Protein AF-0000000066663706 (afdb_homodimer)

Foldseek 3Di:
DPLPPPDPVNVLVQVQVLVVVLQVCLLVLVLVVNCVLADQQAWEPLDVPDIDHDPRRSVSSSVLSVFFNGKDKGFPDWDDDVFKIWTWMWMKTWGDDDVHDIDIDIAIWIWMWGQDPVRHIGTRYTGRHHPDDD/DPPPPPDLVNVLVQVQVLVVVLQVCLLVLVLVVNCVLADQQAWEPLDVPDIDHDPRRSVSSSVLSVFFNGKDKGFPDWDDDVFKIWTWMWMKTWGDDDVHDTDIDIAIWIWMWGQDPVRHIGTRYTGRHHPDDD

Structure (mmCIF, N/CA/C/O backbone):
data_AF-0000000066663706-model_v1
#
loop_
_entity.id
_entity.type
_entity.pdbx_description
1 polymer Hydrolase
#
loop_
_atom_site.group_PDB
_atom_site.id
_atom_site.type_symbol
_atom_site.label_atom_id
_atom_site.label_alt_id
_atom_site.label_comp_id
_atom_site.label_asym_id
_atom_site.label_entity_id
_atom_site.label_seq_id
_atom_site.pdbx_PDB_ins_code
_atom_site.Cartn_x
_atom_site.Cartn_y
_atom_site.Cartn_z
_atom_site.occupancy
_atom_site.B_iso_or_equiv
_atom_site.auth_seq_id
_atom_site.auth_comp_id
_atom_site.auth_asym_id
_atom_site.auth_atom_id
_atom_site.pdbx_PDB_model_num
ATOM 1 N N . MET A 1 1 ? 26.453 -0.652 14.055 1 24.84 1 MET A N 1
ATOM 2 C CA . MET A 1 1 ? 25.5 -1.363 13.203 1 24.84 1 MET A CA 1
ATOM 3 C C . MET A 1 1 ? 25.375 -0.697 11.836 1 24.84 1 MET A C 1
ATOM 5 O O . MET A 1 1 ? 24.906 0.433 11.734 1 24.84 1 MET A O 1
ATOM 9 N N . THR A 1 2 ? 26.172 -0.833 10.977 1 32.31 2 THR A N 1
ATOM 10 C CA . THR A 1 2 ? 26.203 -0.225 9.648 1 32.31 2 THR A CA 1
ATOM 11 C C . THR A 1 2 ? 24.859 -0.388 8.953 1 32.31 2 THR A C 1
ATOM 13 O O . THR A 1 2 ? 24.344 -1.502 8.836 1 32.31 2 THR A O 1
ATOM 16 N N . THR A 1 3 ? 23.812 0.302 9.359 1 38.47 3 THR A N 1
ATOM 17 C CA . THR A 1 3 ? 22.547 0.299 8.656 1 38.47 3 THR A CA 1
ATOM 18 C C . THR A 1 3 ? 22.766 0.053 7.16 1 38.47 3 THR A C 1
ATOM 20 O O . THR A 1 3 ? 23.391 0.861 6.477 1 38.47 3 THR A O 1
ATOM 23 N N . ASN A 1 4 ? 23.219 -1.042 6.852 1 40.47 4 ASN A N 1
ATOM 24 C CA . ASN A 1 4 ? 23.391 -1.422 5.453 1 40.47 4 ASN A CA 1
ATOM 25 C C . ASN A 1 4 ? 22.281 -0.874 4.574 1 40.47 4 ASN A C 1
ATOM 27 O O . ASN A 1 4 ? 21.125 -1.29 4.703 1 40.47 4 ASN A O 1
ATOM 31 N N . HIS A 1 5 ? 22.203 0.397 4.477 1 49.88 5 HIS A N 1
ATOM 32 C CA . HIS A 1 5 ? 21.344 1.052 3.496 1 49.88 5 HIS A CA 1
ATOM 33 C C . HIS A 1 5 ? 21.297 0.272 2.186 1 49.88 5 HIS A C 1
ATOM 35 O O . HIS A 1 5 ? 22.25 0.317 1.405 1 49.88 5 HIS A O 1
ATOM 41 N N . ASP A 1 6 ? 20.844 -0.865 2.24 1 59.22 6 ASP A N 1
ATOM 42 C CA . ASP A 1 6 ? 20.766 -1.486 0.922 1 59.22 6 ASP A CA 1
ATOM 43 C C . ASP A 1 6 ? 20.406 -0.456 -0.149 1 59.22 6 ASP A C 1
ATOM 45 O O . ASP A 1 6 ? 19.562 0.41 0.07 1 59.22 6 ASP A O 1
ATOM 49 N N . ASP A 1 7 ? 21.172 -0.338 -1.129 1 81.69 7 ASP A N 1
ATOM 50 C CA . ASP A 1 7 ? 20.984 0.459 -2.338 1 81.69 7 ASP A CA 1
ATOM 51 C C . ASP A 1 7 ? 19.578 0.273 -2.904 1 81.69 7 ASP A C 1
ATOM 53 O O . ASP A 1 7 ? 19.141 -0.857 -3.111 1 81.69 7 ASP A O 1
ATOM 57 N N . ALA A 1 8 ? 18.859 1.385 -2.793 1 85.62 8 ALA A N 1
ATOM 58 C CA . ALA A 1 8 ? 17.5 1.389 -3.344 1 85.62 8 ALA A CA 1
ATOM 59 C C . ALA A 1 8 ? 17.438 0.558 -4.621 1 85.62 8 ALA A C 1
ATOM 61 O O . ALA A 1 8 ? 16.453 -0.17 -4.84 1 85.62 8 ALA A O 1
ATOM 62 N N . ALA A 1 9 ? 18.531 0.616 -5.344 1 90 9 ALA A N 1
ATOM 63 C CA . ALA A 1 9 ? 18.547 -0.142 -6.59 1 90 9 ALA A CA 1
ATOM 64 C C . ALA A 1 9 ? 18.641 -1.642 -6.32 1 90 9 ALA A C 1
ATOM 66 O O . ALA A 1 9 ? 18 -2.441 -7.016 1 90 9 ALA A O 1
ATOM 67 N N . ALA A 1 10 ? 19.359 -2.012 -5.438 1 93.19 10 ALA A N 1
ATOM 68 C CA . ALA A 1 10 ? 19.516 -3.424 -5.098 1 93.19 10 ALA A CA 1
ATOM 69 C C . ALA A 1 10 ? 18.219 -3.994 -4.527 1 93.19 10 ALA A C 1
ATOM 71 O O . ALA A 1 10 ? 17.828 -5.109 -4.867 1 93.19 10 ALA A O 1
ATOM 72 N N . VAL A 1 11 ? 17.562 -3.227 -3.691 1 94.62 11 VAL A N 1
ATOM 73 C CA . VAL A 1 11 ? 16.297 -3.662 -3.111 1 94.62 11 VAL A CA 1
ATOM 74 C C . VAL A 1 11 ? 15.242 -3.791 -4.207 1 94.62 11 VAL A C 1
ATOM 76 O O . VAL A 1 11 ? 14.492 -4.766 -4.246 1 94.62 11 VAL A O 1
ATOM 79 N N . HIS A 1 12 ? 15.227 -2.832 -5.117 1 95.25 12 HIS A N 1
ATOM 80 C CA . HIS A 1 12 ? 14.281 -2.891 -6.223 1 95.25 12 HIS A CA 1
ATOM 81 C C . HIS A 1 12 ? 14.5 -4.141 -7.066 1 95.25 12 HIS A C 1
ATOM 83 O O . HIS A 1 12 ? 13.531 -4.801 -7.465 1 95.25 12 HIS A O 1
ATOM 89 N N . ALA A 1 13 ? 15.727 -4.48 -7.391 1 96.25 13 ALA A N 1
ATOM 90 C CA . ALA A 1 13 ? 16.031 -5.68 -8.172 1 96.25 13 ALA A CA 1
ATOM 91 C C . ALA A 1 13 ? 15.586 -6.941 -7.441 1 96.25 13 ALA A C 1
ATOM 93 O O . ALA A 1 13 ? 15.062 -7.871 -8.055 1 96.25 13 ALA A O 1
ATOM 94 N N . GLU A 1 14 ? 15.836 -6.926 -6.188 1 96.94 14 GLU A N 1
ATOM 95 C CA . GLU A 1 14 ? 15.414 -8.062 -5.379 1 96.94 14 GLU A CA 1
ATOM 96 C C . GLU A 1 14 ? 13.898 -8.219 -5.402 1 96.94 14 GLU A C 1
ATOM 98 O O . GLU A 1 14 ? 13.383 -9.32 -5.602 1 96.94 14 GLU A O 1
ATOM 103 N N . LEU A 1 15 ? 13.18 -7.148 -5.203 1 98.25 15 LEU A N 1
ATOM 104 C CA . LEU A 1 15 ? 11.719 -7.176 -5.18 1 98.25 15 LEU A CA 1
ATOM 105 C C . LEU A 1 15 ? 11.164 -7.508 -6.559 1 98.25 15 LEU A C 1
ATOM 107 O O . LEU A 1 15 ? 10.125 -8.164 -6.672 1 98.25 15 LEU A O 1
ATOM 111 N N . THR A 1 16 ? 11.883 -7.082 -7.637 1 98 16 THR A N 1
ATOM 112 C CA . THR A 1 16 ? 11.508 -7.469 -8.992 1 98 16 THR A CA 1
ATOM 113 C C . THR A 1 16 ? 11.547 -8.984 -9.148 1 98 16 THR A C 1
ATOM 115 O O . THR A 1 16 ? 10.633 -9.578 -9.734 1 98 16 THR A O 1
ATOM 118 N N . ARG A 1 17 ? 12.523 -9.57 -8.602 1 97.38 17 ARG A N 1
ATOM 119 C CA . ARG A 1 17 ? 12.641 -11.023 -8.695 1 97.38 17 ARG A CA 1
ATOM 120 C C . ARG A 1 17 ? 11.5 -11.711 -7.945 1 97.38 17 ARG A C 1
ATOM 122 O O . ARG A 1 17 ? 11.031 -12.773 -8.359 1 97.38 17 ARG A O 1
ATOM 129 N N . HIS A 1 18 ? 11.07 -11.148 -6.836 1 97.75 18 HIS A N 1
ATOM 130 C CA . HIS A 1 18 ? 9.945 -11.695 -6.09 1 97.75 18 HIS A CA 1
ATOM 131 C C . HIS A 1 18 ? 8.664 -11.633 -6.906 1 97.75 18 HIS A C 1
ATOM 133 O O . HIS A 1 18 ? 7.887 -12.594 -6.934 1 97.75 18 HIS A O 1
ATOM 139 N N . VAL A 1 19 ? 8.453 -10.539 -7.562 1 98.44 19 VAL A N 1
ATOM 140 C CA . VAL A 1 19 ? 7.277 -10.391 -8.414 1 98.44 19 VAL A CA 1
ATOM 141 C C . VAL A 1 19 ? 7.332 -11.398 -9.555 1 98.44 19 VAL A C 1
ATOM 143 O O . VAL A 1 19 ? 6.336 -12.055 -9.859 1 98.44 19 VAL A O 1
ATOM 146 N N . ASP A 1 20 ? 8.531 -11.562 -10.172 1 98.38 20 ASP A N 1
ATOM 147 C CA . ASP A 1 20 ? 8.703 -12.531 -11.258 1 98.38 20 ASP A CA 1
ATOM 148 C C . ASP A 1 20 ? 8.398 -13.945 -10.789 1 98.38 20 ASP A C 1
ATOM 150 O O . ASP A 1 20 ? 7.75 -14.719 -11.5 1 98.38 20 ASP A O 1
ATOM 154 N N . ARG A 1 21 ? 8.898 -14.258 -9.617 1 98.44 21 ARG A N 1
ATOM 155 C CA . ARG A 1 21 ? 8.672 -15.594 -9.062 1 98.44 21 ARG A CA 1
ATOM 156 C C . ARG A 1 21 ? 7.188 -15.836 -8.797 1 98.44 21 ARG A C 1
ATOM 158 O O . ARG A 1 21 ? 6.68 -16.922 -9.047 1 98.44 21 ARG A O 1
ATOM 165 N N . TRP A 1 22 ? 6.539 -14.859 -8.258 1 98.44 22 TRP A N 1
ATOM 166 C CA . TRP A 1 22 ? 5.098 -14.945 -8.047 1 98.44 22 TRP A CA 1
ATOM 167 C C . TRP A 1 22 ? 4.371 -15.273 -9.344 1 98.44 22 TRP A C 1
ATOM 169 O O . TRP A 1 22 ? 3.557 -16.188 -9.398 1 98.44 22 TRP A O 1
ATOM 179 N N . VAL A 1 23 ? 4.668 -14.562 -10.398 1 98.19 23 VAL A N 1
ATOM 180 C CA . VAL A 1 23 ? 4.031 -14.734 -11.703 1 98.19 23 VAL A CA 1
ATOM 181 C C . VAL A 1 23 ? 4.301 -16.141 -12.227 1 98.19 23 VAL A C 1
ATOM 183 O O . VAL A 1 23 ? 3.391 -16.812 -12.727 1 98.19 23 VAL A O 1
ATOM 186 N N . GLU A 1 24 ? 5.52 -16.562 -12.109 1 98.12 24 GLU A N 1
ATOM 187 C CA . GLU A 1 24 ? 5.91 -17.891 -12.555 1 98.12 24 GLU A CA 1
ATOM 188 C C . GLU A 1 24 ? 5.074 -18.969 -11.875 1 98.12 24 GLU A C 1
ATOM 190 O O . GLU A 1 24 ? 4.539 -19.859 -12.539 1 98.12 24 GLU A O 1
ATOM 195 N N . LEU A 1 25 ? 4.992 -18.891 -10.578 1 98.25 25 LEU A N 1
ATOM 196 C CA . LEU A 1 25 ? 4.273 -19.906 -9.805 1 98.25 25 LEU A CA 1
ATOM 197 C C . LEU A 1 25 ? 2.777 -19.844 -10.086 1 98.25 25 LEU A C 1
ATOM 199 O O . LEU A 1 25 ? 2.109 -20.875 -10.156 1 98.25 25 LEU A O 1
ATOM 203 N N . PHE A 1 26 ? 2.25 -18.656 -10.172 1 97.5 26 PHE A N 1
ATOM 204 C CA . PHE A 1 26 ? 0.847 -18.453 -10.516 1 97.5 26 PHE A CA 1
ATOM 205 C C . PHE A 1 26 ? 0.524 -19.078 -11.867 1 97.5 26 PHE A C 1
ATOM 207 O O . PHE A 1 26 ? -0.449 -19.828 -11.992 1 97.5 26 PHE A O 1
ATOM 214 N N . ASN A 1 27 ? 1.345 -18.859 -12.898 1 97.12 27 ASN A N 1
ATOM 215 C CA . ASN A 1 27 ? 1.138 -19.391 -14.234 1 97.12 27 ASN A CA 1
ATOM 216 C C . ASN A 1 27 ? 1.312 -20.906 -14.266 1 97.12 27 ASN A C 1
ATOM 218 O O . ASN A 1 27 ? 0.652 -21.594 -15.047 1 97.12 27 ASN A O 1
ATOM 222 N N . ALA A 1 28 ? 2.148 -21.438 -13.43 1 97.12 28 ALA A N 1
ATOM 223 C CA . ALA A 1 28 ? 2.369 -22.875 -13.328 1 97.12 28 ALA A CA 1
ATOM 224 C C . ALA A 1 28 ? 1.278 -23.547 -12.492 1 97.12 28 ALA A C 1
ATOM 226 O O . ALA A 1 28 ? 1.235 -24.766 -12.383 1 97.12 28 ALA A O 1
ATOM 227 N N . ARG A 1 29 ? 0.461 -22.766 -11.844 1 96.44 29 ARG A N 1
ATOM 228 C CA . ARG A 1 29 ? -0.616 -23.203 -10.961 1 96.44 29 ARG A CA 1
ATOM 229 C C . ARG A 1 29 ? -0.067 -24 -9.781 1 96.44 29 ARG A C 1
ATOM 231 O O . ARG A 1 29 ? -0.687 -24.953 -9.328 1 96.44 29 ARG A O 1
ATOM 238 N N . ASP A 1 30 ? 1.13 -23.641 -9.391 1 97.56 30 ASP A N 1
ATOM 239 C CA . ASP A 1 30 ? 1.726 -24.188 -8.18 1 97.56 30 ASP A CA 1
ATOM 240 C C . ASP A 1 30 ? 1.336 -23.375 -6.953 1 97.56 30 ASP A C 1
ATOM 242 O O . ASP A 1 30 ? 2.152 -22.609 -6.418 1 97.56 30 ASP A O 1
ATOM 246 N N . ILE A 1 31 ? 0.175 -23.609 -6.449 1 97 31 ILE A N 1
ATOM 247 C CA . ILE A 1 31 ? -0.431 -22.781 -5.41 1 97 31 ILE A CA 1
ATOM 248 C C . ILE A 1 31 ? 0.317 -22.969 -4.094 1 97 31 ILE A C 1
ATOM 250 O O . ILE A 1 31 ? 0.464 -22.016 -3.314 1 97 31 ILE A O 1
ATOM 254 N N . GLU A 1 32 ? 0.743 -24.156 -3.826 1 96.69 32 GLU A N 1
ATOM 255 C CA . GLU A 1 32 ? 1.489 -24.422 -2.598 1 96.69 32 GLU A CA 1
ATOM 256 C C . GLU A 1 32 ? 2.756 -23.562 -2.535 1 96.69 32 GLU A C 1
ATOM 258 O O . GLU A 1 32 ? 2.986 -22.859 -1.555 1 96.69 32 GLU A O 1
ATOM 263 N N . ALA A 1 33 ? 3.576 -23.609 -3.553 1 97.94 33 ALA A N 1
ATOM 264 C CA . ALA A 1 33 ? 4.797 -22.797 -3.605 1 97.94 33 ALA A CA 1
ATOM 265 C C . ALA A 1 33 ? 4.469 -21.312 -3.619 1 97.94 33 ALA A C 1
ATOM 267 O O . ALA A 1 33 ? 5.211 -20.5 -3.059 1 97.94 33 ALA A O 1
ATOM 268 N N . LEU A 1 34 ? 3.357 -20.953 -4.305 1 98 34 LEU A N 1
ATOM 269 C CA . LEU A 1 34 ? 2.914 -19.562 -4.355 1 98 34 LEU A CA 1
ATOM 270 C C . LEU A 1 34 ? 2.6 -19.047 -2.957 1 98 34 LEU A C 1
ATOM 272 O O . LEU A 1 34 ? 3.039 -17.953 -2.582 1 98 34 LEU A O 1
ATOM 276 N N . THR A 1 35 ? 1.904 -19.828 -2.164 1 97.31 35 THR A N 1
ATOM 277 C CA . THR A 1 35 ? 1.497 -19.422 -0.825 1 97.31 35 THR A CA 1
ATOM 278 C C . THR A 1 35 ? 2.709 -19.281 0.091 1 97.31 35 THR A C 1
ATOM 280 O O . THR A 1 35 ? 2.68 -18.516 1.056 1 97.31 35 THR A O 1
ATOM 283 N N . ASP A 1 36 ? 3.816 -20 -0.223 1 96.94 36 ASP A N 1
ATOM 284 C CA . ASP A 1 36 ? 5.047 -19.906 0.558 1 96.94 36 ASP A CA 1
ATOM 285 C C . ASP A 1 36 ? 5.691 -18.531 0.421 1 96.94 36 ASP A C 1
ATOM 287 O O . ASP A 1 36 ? 6.586 -18.188 1.193 1 96.94 36 ASP A O 1
ATOM 291 N N . LEU A 1 37 ? 5.285 -17.734 -0.532 1 98.19 37 LEU A N 1
ATOM 292 C CA . LEU A 1 37 ? 5.82 -16.391 -0.714 1 98.19 37 LEU A CA 1
ATOM 293 C C . LEU A 1 37 ? 5.156 -15.414 0.246 1 98.19 37 LEU A C 1
ATOM 295 O O . LEU A 1 37 ? 5.566 -14.25 0.336 1 98.19 37 LEU A O 1
ATOM 299 N N . TYR A 1 38 ? 4.141 -15.859 0.978 1 98.25 38 TYR A N 1
ATOM 300 C CA . TYR A 1 38 ? 3.387 -15.023 1.904 1 98.25 38 TYR A CA 1
ATOM 301 C C . TYR A 1 38 ? 3.748 -15.344 3.35 1 98.25 38 TYR A C 1
ATOM 303 O O . TYR A 1 38 ? 4.066 -16.5 3.674 1 98.25 38 TYR A O 1
ATOM 311 N N . GLU A 1 39 ? 3.666 -14.336 4.246 1 97.62 39 GLU A N 1
ATOM 312 C CA . GLU A 1 39 ? 3.703 -14.617 5.676 1 97.62 39 GLU A CA 1
ATOM 313 C C . GLU A 1 39 ? 2.439 -15.344 6.129 1 97.62 39 GLU A C 1
ATOM 315 O O . GLU A 1 39 ? 1.385 -15.211 5.504 1 97.62 39 GLU A O 1
ATOM 320 N N . PRO A 1 40 ? 2.539 -16.016 7.262 1 94.5 40 PRO A N 1
ATOM 321 C CA . PRO A 1 40 ? 1.368 -16.75 7.746 1 94.5 40 PRO A CA 1
ATOM 322 C C . PRO A 1 40 ? 0.165 -15.836 7.996 1 94.5 40 PRO A C 1
ATOM 324 O O . PRO A 1 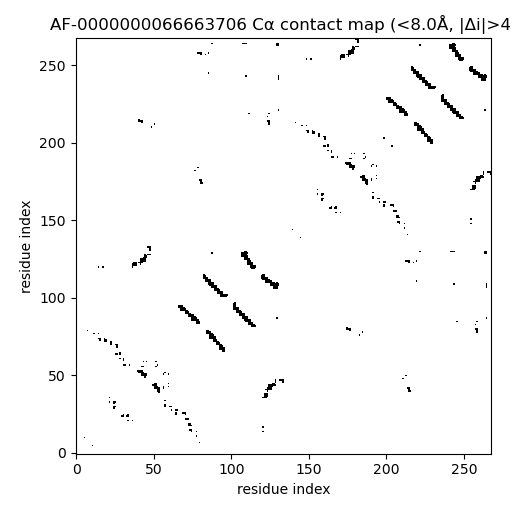40 ? -0.979 -16.25 7.797 1 94.5 40 PRO A O 1
ATOM 327 N N . ALA A 1 41 ? 0.395 -14.625 8.344 1 93.62 41 ALA A N 1
ATOM 328 C CA . ALA A 1 41 ? -0.692 -13.711 8.68 1 93.62 41 ALA A CA 1
ATOM 329 C C . ALA A 1 41 ? -1.095 -12.867 7.473 1 93.62 41 ALA A C 1
ATOM 331 O O . ALA A 1 41 ? -1.87 -11.914 7.602 1 93.62 41 ALA A O 1
ATOM 332 N N . ALA A 1 42 ? -0.542 -13.188 6.316 1 98.12 42 ALA A N 1
ATOM 333 C CA . ALA A 1 42 ? -0.778 -12.375 5.129 1 98.12 42 ALA A CA 1
ATOM 334 C C . ALA A 1 42 ? -2.244 -12.43 4.703 1 98.12 42 ALA A C 1
ATOM 336 O O . ALA A 1 42 ? -2.953 -13.383 5.031 1 98.12 42 ALA A O 1
ATOM 337 N N . ILE A 1 43 ? -2.664 -11.406 3.967 1 98.25 43 ILE A N 1
ATOM 338 C CA . ILE A 1 43 ? -4.012 -11.367 3.406 1 98.25 43 ILE A CA 1
ATOM 339 C C . ILE A 1 43 ? -3.938 -11.086 1.908 1 98.25 43 ILE A C 1
ATOM 341 O O . ILE A 1 43 ? -2.992 -10.453 1.434 1 98.25 43 ILE A O 1
ATOM 345 N N . VAL A 1 44 ? -4.871 -11.586 1.173 1 98.19 44 VAL A N 1
ATOM 346 C CA . VAL A 1 44 ? -5.16 -11.234 -0.214 1 98.19 44 VAL A CA 1
ATOM 347 C C . VAL A 1 44 ? -6.523 -10.555 -0.303 1 98.19 44 VAL A C 1
ATOM 349 O O . VAL A 1 44 ? -7.449 -10.906 0.431 1 98.19 44 VAL A O 1
ATOM 352 N N . VAL A 1 45 ? -6.629 -9.57 -1.157 1 97.81 45 VAL A N 1
ATOM 353 C CA . VAL A 1 45 ? -7.883 -8.859 -1.384 1 97.81 45 VAL A CA 1
ATOM 354 C C . VAL A 1 45 ? -8.406 -9.164 -2.787 1 97.81 45 VAL A C 1
ATOM 356 O O . VAL A 1 45 ? -8.195 -8.375 -3.715 1 97.81 45 VAL A O 1
ATOM 359 N N . PRO A 1 46 ? -9.109 -10.242 -2.916 1 95.06 46 PRO A N 1
ATOM 360 C CA . PRO A 1 46 ? -9.539 -10.625 -4.266 1 95.06 46 PRO A CA 1
ATOM 361 C C . PRO A 1 46 ? -10.523 -9.633 -4.875 1 95.06 46 PRO A C 1
ATOM 363 O O . PRO A 1 46 ? -10.586 -9.492 -6.098 1 95.06 46 PRO A O 1
ATOM 366 N N . ARG A 1 47 ? -11.367 -9 -3.99 1 94 47 ARG A N 1
ATOM 367 C CA . ARG A 1 47 ? -12.305 -7.93 -4.312 1 94 47 ARG A CA 1
ATOM 368 C C . ARG A 1 47 ? -12.156 -6.766 -3.334 1 94 47 ARG A C 1
ATOM 370 O O . ARG A 1 47 ? -11.977 -6.98 -2.135 1 94 47 ARG A O 1
ATOM 377 N N . PRO A 1 48 ? -12.242 -5.586 -3.902 1 95.25 48 PRO A N 1
ATOM 378 C CA . PRO A 1 48 ? -12.102 -4.453 -2.982 1 95.25 48 PRO A CA 1
ATOM 379 C C . PRO A 1 48 ? -12.992 -4.582 -1.75 1 95.25 48 PRO A C 1
ATOM 381 O O . PRO A 1 48 ? -14.195 -4.828 -1.876 1 95.25 48 PRO A O 1
ATOM 384 N N . GLY A 1 49 ? -12.352 -4.461 -0.608 1 93.88 49 GLY A N 1
ATOM 385 C CA . GLY A 1 49 ? -13.078 -4.461 0.65 1 93.88 49 GLY A CA 1
ATOM 386 C C . GLY A 1 49 ? -13.312 -5.855 1.202 1 93.88 49 GLY A C 1
ATOM 387 O O . GLY A 1 49 ? -13.906 -6.012 2.273 1 93.88 49 GLY A O 1
ATOM 388 N N . GLN A 1 50 ? -12.797 -6.895 0.545 1 94.81 50 GLN A N 1
ATOM 389 C CA . GLN A 1 50 ? -13.055 -8.266 0.971 1 94.81 50 GLN A CA 1
ATOM 390 C C . GLN A 1 50 ? -11.758 -9.055 1.113 1 94.81 50 GLN A C 1
ATOM 392 O O . GLN A 1 50 ? -11.492 -9.969 0.332 1 94.81 50 GLN A O 1
ATOM 397 N N . PRO A 1 51 ? -11.047 -8.766 2.133 1 97.06 51 PRO A N 1
ATOM 398 C CA . PRO A 1 51 ? -9.805 -9.508 2.344 1 97.06 51 PRO A CA 1
ATOM 399 C C . PRO A 1 51 ? -10.055 -10.93 2.842 1 97.06 51 PRO A C 1
ATOM 401 O O . PRO A 1 51 ? -11.016 -11.18 3.568 1 97.06 51 PRO A O 1
ATOM 404 N N . VAL A 1 52 ? -9.141 -11.844 2.461 1 97.31 52 VAL A N 1
ATOM 405 C CA . VAL A 1 52 ? -9.156 -13.219 2.947 1 97.31 52 VAL A CA 1
ATOM 406 C C . VAL A 1 52 ? -7.77 -13.617 3.449 1 97.31 52 VAL A C 1
ATOM 408 O O . VAL A 1 52 ? -6.762 -13.062 2.998 1 97.31 52 VAL A O 1
ATOM 411 N N . SER A 1 53 ? -7.719 -14.555 4.379 1 96.31 53 SER A N 1
ATOM 412 C CA . SER A 1 53 ? -6.48 -15.055 4.961 1 96.31 53 SER A CA 1
ATOM 413 C C . SER A 1 53 ? -6.527 -16.562 5.145 1 96.31 53 SER A C 1
ATOM 415 O O . SER A 1 53 ? -7.559 -17.203 4.895 1 96.31 53 SER A O 1
ATOM 417 N N . GLY A 1 54 ? -5.375 -17.109 5.473 1 92.88 54 GLY A N 1
ATOM 418 C CA . GLY A 1 54 ? -5.324 -18.531 5.734 1 92.88 54 GLY A CA 1
ATOM 419 C C . GLY A 1 54 ? -5.793 -19.375 4.562 1 92.88 54 GLY A C 1
ATOM 420 O O . GLY A 1 54 ? -5.355 -19.172 3.428 1 92.88 54 GLY A O 1
ATOM 421 N N . ALA A 1 55 ? -6.664 -20.359 4.805 1 92.25 55 ALA A N 1
ATOM 422 C CA . ALA A 1 55 ? -7.184 -21.266 3.777 1 92.25 55 ALA A CA 1
ATOM 423 C C . ALA A 1 55 ? -7.938 -20.484 2.703 1 92.25 55 ALA A C 1
ATOM 425 O O . ALA A 1 55 ? -7.91 -20.859 1.526 1 92.25 55 ALA A O 1
ATOM 426 N N . GLY A 1 56 ? -8.578 -19.422 3.135 1 94.88 56 GLY A N 1
ATOM 427 C CA . GLY A 1 56 ? -9.289 -18.578 2.182 1 94.88 56 GLY A CA 1
ATOM 428 C C . GLY A 1 56 ? -8.375 -17.938 1.16 1 94.88 56 GLY A C 1
ATOM 429 O O . GLY A 1 56 ? -8.766 -17.75 0.004 1 94.88 56 GLY A O 1
ATOM 430 N N . MET A 1 57 ? -7.191 -17.594 1.597 1 95.88 57 MET A N 1
ATOM 431 C CA . MET A 1 57 ? -6.215 -16.984 0.695 1 95.88 57 MET A CA 1
ATOM 432 C C . MET A 1 57 ? -5.785 -17.969 -0.386 1 95.88 57 MET A C 1
ATOM 434 O O . MET A 1 57 ? -5.797 -17.641 -1.573 1 95.88 57 MET A O 1
ATOM 438 N N . SER A 1 58 ? -5.414 -19.188 -0.006 1 95.06 58 SER A N 1
ATOM 439 C CA . SER A 1 58 ? -5.004 -20.203 -0.957 1 95.06 58 SER A CA 1
ATOM 440 C C . SER A 1 58 ? -6.121 -20.516 -1.951 1 95.06 58 SER A C 1
ATOM 442 O O . SER A 1 58 ? -5.867 -20.672 -3.146 1 95.06 58 SER A O 1
ATOM 444 N N . THR A 1 59 ? -7.312 -20.562 -1.437 1 96 59 THR A N 1
ATOM 445 C CA . THR A 1 59 ? -8.477 -20.844 -2.279 1 96 59 THR A CA 1
ATOM 446 C C . THR A 1 59 ? -8.672 -19.734 -3.309 1 96 59 THR A C 1
ATOM 448 O O . THR A 1 59 ? -8.93 -20 -4.48 1 96 59 THR A O 1
ATOM 451 N N . ALA A 1 60 ? -8.578 -18.484 -2.883 1 95.88 60 ALA A N 1
ATOM 452 C CA . ALA A 1 60 ? -8.734 -17.359 -3.797 1 95.88 60 ALA A CA 1
ATOM 453 C C . ALA A 1 60 ? -7.66 -17.391 -4.879 1 95.88 60 ALA A C 1
ATOM 455 O O . ALA A 1 60 ? -7.957 -17.188 -6.059 1 95.88 60 ALA A O 1
ATOM 456 N N . LEU A 1 61 ? -6.422 -17.578 -4.504 1 96.31 61 LEU A N 1
ATOM 457 C CA . LEU A 1 61 ? -5.32 -17.641 -5.461 1 96.31 61 LEU A CA 1
ATOM 458 C C . LEU A 1 61 ? -5.531 -18.766 -6.465 1 96.31 61 LEU A C 1
ATOM 460 O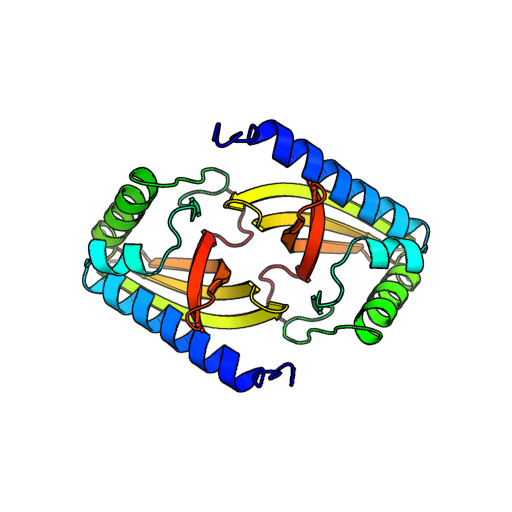 O . LEU A 1 61 ? -5.309 -18.578 -7.664 1 96.31 61 LEU A O 1
ATOM 464 N N . ALA A 1 62 ? -5.965 -19.891 -5.949 1 95.31 62 ALA A N 1
ATOM 465 C CA . ALA A 1 62 ? -6.242 -21.031 -6.82 1 95.31 62 ALA A CA 1
ATOM 466 C C . ALA A 1 62 ? -7.355 -20.703 -7.812 1 95.31 62 ALA A C 1
ATOM 468 O O . ALA A 1 62 ? -7.266 -21.062 -8.992 1 95.31 62 ALA A O 1
ATOM 469 N N . HIS A 1 63 ? -8.336 -20.094 -7.301 1 93.38 63 HIS A N 1
ATOM 470 C CA . HIS A 1 63 ? -9.461 -19.719 -8.148 1 93.38 63 HIS A CA 1
ATOM 471 C C . HIS A 1 63 ? -9.008 -18.812 -9.289 1 93.38 63 HIS A C 1
ATOM 473 O O . HIS A 1 63 ? -9.344 -19.047 -10.445 1 93.38 63 HIS A O 1
ATOM 479 N N . PHE A 1 64 ? -8.242 -17.797 -8.992 1 92 64 PHE A N 1
ATOM 480 C CA . PHE A 1 64 ? -7.746 -16.875 -10.008 1 92 64 PHE A CA 1
ATOM 481 C C . PHE A 1 64 ? -6.844 -17.594 -11 1 92 64 PHE A C 1
ATOM 483 O O . PHE A 1 64 ? -6.938 -17.359 -12.211 1 92 64 PHE A O 1
ATOM 490 N N . ALA A 1 65 ? -5.992 -18.391 -10.5 1 91.81 65 ALA A N 1
ATOM 491 C CA . ALA A 1 65 ? -5.086 -19.141 -11.367 1 91.81 65 ALA A CA 1
ATOM 492 C C . ALA A 1 65 ? -5.863 -20.047 -12.32 1 91.81 65 ALA A C 1
ATOM 494 O O . ALA A 1 65 ? -5.457 -20.25 -13.469 1 91.81 65 ALA A O 1
ATOM 495 N N . GLY A 1 66 ? -6.949 -20.578 -11.883 1 89.75 66 GLY A N 1
ATOM 496 C CA . GLY A 1 66 ? -7.777 -21.453 -12.695 1 89.75 66 GLY A CA 1
ATOM 497 C C . GLY A 1 66 ? -8.539 -20.719 -13.781 1 89.75 66 GLY A C 1
ATOM 498 O O . GLY A 1 66 ? -8.867 -21.297 -14.82 1 89.75 66 GLY A O 1
ATOM 499 N N . MET A 1 67 ? -8.812 -19.484 -13.484 1 86.25 67 MET A N 1
ATOM 500 C CA . MET A 1 67 ? -9.609 -18.688 -14.414 1 86.25 67 MET A CA 1
ATOM 501 C C . MET A 1 67 ? -8.719 -18.047 -15.484 1 86.25 67 MET A C 1
ATOM 503 O O . MET A 1 67 ? -9.203 -17.688 -16.562 1 86.25 67 MET A O 1
ATOM 507 N N . ALA A 1 68 ? -7.547 -17.906 -15.227 1 84.75 68 ALA A N 1
ATOM 508 C CA . ALA A 1 68 ? -6.629 -17.203 -16.125 1 84.75 68 ALA A CA 1
ATOM 509 C C . ALA A 1 68 ? -5.863 -18.172 -17.016 1 84.75 68 ALA A C 1
ATOM 511 O O . ALA A 1 68 ? -5.5 -19.266 -16.562 1 84.75 68 ALA A O 1
ATOM 512 N N . THR A 1 69 ? -5.652 -17.781 -18.188 1 87.31 69 THR A N 1
ATOM 513 C CA . THR A 1 69 ? -4.742 -18.531 -19.047 1 87.31 69 THR A CA 1
ATOM 514 C C . THR A 1 69 ? -3.291 -18.156 -18.734 1 87.31 69 THR A C 1
ATOM 516 O O . THR A 1 69 ? -2.412 -19.031 -18.734 1 87.31 69 THR A O 1
ATOM 519 N N . SER A 1 70 ? -3.123 -16.875 -18.484 1 92.69 70 SER A N 1
ATOM 520 C CA . SER A 1 70 ? -1.793 -16.375 -18.125 1 92.69 70 SER A CA 1
ATOM 521 C C . SER A 1 70 ? -1.863 -15.008 -17.484 1 92.69 70 SER A C 1
ATOM 523 O O . SER A 1 70 ? -2.885 -14.32 -17.562 1 92.69 70 SER A O 1
ATOM 525 N N . MET A 1 71 ? -0.726 -14.688 -16.797 1 95.38 71 MET A N 1
ATOM 526 C CA . MET A 1 71 ? -0.573 -13.367 -16.203 1 95.38 71 MET A CA 1
ATOM 527 C C . MET A 1 71 ? 0.823 -12.812 -16.453 1 95.38 71 MET A C 1
ATOM 529 O O . MET A 1 71 ? 1.798 -13.562 -16.5 1 95.38 71 MET A O 1
ATOM 533 N N . LYS A 1 72 ? 0.871 -11.57 -16.688 1 96.88 72 LYS A N 1
ATOM 534 C CA . LYS A 1 72 ? 2.109 -10.797 -16.656 1 96.88 72 LYS A CA 1
ATOM 535 C C . LYS A 1 72 ? 2.047 -9.695 -15.602 1 96.88 72 LYS A C 1
ATOM 537 O O . LYS A 1 72 ? 0.969 -9.18 -15.297 1 96.88 72 LYS A O 1
ATOM 542 N N . ALA A 1 73 ? 3.16 -9.398 -15.039 1 98 73 ALA A N 1
ATOM 543 C CA . ALA A 1 73 ? 3.242 -8.32 -14.062 1 98 73 ALA A CA 1
ATOM 544 C C . ALA A 1 73 ? 4.617 -7.66 -14.086 1 98 73 ALA A C 1
ATOM 546 O O . ALA A 1 73 ? 5.633 -8.328 -14.289 1 98 73 ALA A O 1
ATOM 547 N N . THR A 1 74 ? 4.641 -6.387 -13.922 1 98.06 74 THR A N 1
ATOM 548 C CA . THR A 1 74 ? 5.859 -5.59 -13.859 1 98.06 74 THR A CA 1
ATOM 549 C C . THR A 1 74 ? 5.863 -4.695 -12.625 1 98.06 74 THR A C 1
ATOM 551 O O . THR A 1 74 ? 4.871 -4.02 -12.336 1 98.06 74 THR A O 1
ATOM 554 N N . LEU A 1 75 ? 6.969 -4.766 -11.859 1 98.44 75 LEU A N 1
ATOM 555 C CA . LEU A 1 75 ? 7.133 -3.857 -10.727 1 98.44 75 LEU A CA 1
ATOM 556 C C . LEU A 1 75 ? 7.391 -2.432 -11.211 1 98.44 75 LEU A C 1
ATOM 558 O O . LEU A 1 75 ? 8.453 -2.137 -11.75 1 98.44 75 LEU A O 1
ATOM 562 N N . ARG A 1 76 ? 6.445 -1.581 -11.031 1 97.88 76 ARG A N 1
ATOM 563 C CA . ARG A 1 76 ? 6.59 -0.189 -11.445 1 97.88 76 ARG A CA 1
ATOM 564 C C . ARG A 1 76 ? 7.398 0.605 -10.422 1 97.88 76 ARG A C 1
ATOM 566 O O . ARG A 1 76 ? 8.367 1.282 -10.773 1 97.88 76 ARG A O 1
ATOM 573 N N . GLN A 1 77 ? 6.992 0.574 -9.156 1 97.69 77 GLN A N 1
ATOM 574 C CA . GLN A 1 77 ? 7.664 1.254 -8.055 1 97.69 77 GLN A CA 1
ATOM 575 C C . GLN A 1 77 ? 7.77 0.347 -6.836 1 97.69 77 GLN A C 1
ATOM 577 O O . GLN A 1 77 ? 6.898 -0.491 -6.598 1 97.69 77 GLN A O 1
ATOM 582 N N . ALA A 1 78 ? 8.82 0.515 -6.141 1 98.12 78 ALA A N 1
ATOM 583 C CA . ALA A 1 78 ? 8.992 -0.03 -4.793 1 98.12 78 ALA A CA 1
ATOM 584 C C . ALA A 1 78 ? 9.438 1.051 -3.816 1 98.12 78 ALA A C 1
ATOM 586 O O . ALA A 1 78 ? 10.508 1.646 -3.988 1 98.12 78 ALA A O 1
ATOM 587 N N . TYR A 1 79 ? 8.617 1.331 -2.852 1 98 79 TYR A N 1
ATOM 588 C CA . TYR A 1 79 ? 8.969 2.24 -1.764 1 98 79 TYR A CA 1
ATOM 589 C C . TYR A 1 79 ? 9.273 1.47 -0.487 1 98 79 TYR A C 1
ATOM 591 O O . TYR A 1 79 ? 8.422 0.742 0.029 1 98 79 TYR A O 1
ATOM 599 N N . THR A 1 80 ? 10.492 1.671 0.017 1 97.81 80 THR A N 1
ATOM 600 C CA . THR A 1 80 ? 10.938 0.858 1.142 1 97.81 80 THR A CA 1
ATOM 601 C C . THR A 1 80 ? 11.227 1.731 2.361 1 97.81 80 THR A C 1
ATOM 603 O O . THR A 1 80 ? 11.812 2.809 2.234 1 97.81 80 THR A O 1
ATOM 606 N N . ALA A 1 81 ? 10.703 1.374 3.467 1 97.31 81 ALA A N 1
ATOM 607 C CA . ALA A 1 81 ? 11.016 1.928 4.781 1 97.31 81 ALA A CA 1
ATOM 608 C C . ALA A 1 81 ? 11.469 0.833 5.742 1 97.31 81 ALA A C 1
ATOM 610 O O . ALA A 1 81 ? 10.641 0.127 6.32 1 97.31 81 ALA A O 1
ATOM 611 N N . GLY A 1 82 ? 12.766 0.753 5.879 1 94.88 82 GLY A N 1
ATOM 612 C CA . GLY A 1 82 ? 13.297 -0.342 6.672 1 94.88 82 GLY A CA 1
ATOM 613 C C . GLY A 1 82 ? 12.992 -1.708 6.09 1 94.88 82 GLY A C 1
ATOM 614 O O . GLY A 1 82 ? 13.375 -2.008 4.957 1 94.88 82 GLY A O 1
ATOM 615 N N . ASP A 1 83 ? 12.219 -2.477 6.828 1 96.75 83 ASP A N 1
ATOM 616 C CA . ASP A 1 83 ? 11.953 -3.857 6.438 1 96.75 83 ASP A CA 1
ATOM 617 C C . ASP A 1 83 ? 10.594 -3.982 5.758 1 96.75 83 ASP A C 1
ATOM 619 O O . ASP A 1 83 ? 10.125 -5.09 5.496 1 96.75 83 ASP A O 1
ATOM 623 N N . ILE A 1 84 ? 9.961 -2.846 5.488 1 98.31 84 ILE A N 1
ATOM 624 C CA . ILE A 1 84 ? 8.641 -2.865 4.859 1 98.31 84 ILE A CA 1
ATOM 625 C C . ILE A 1 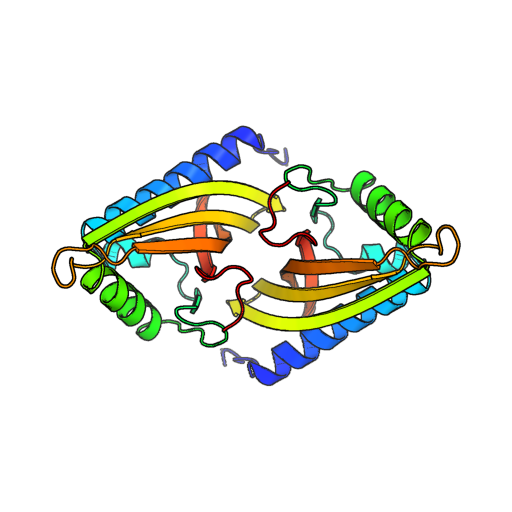84 ? 8.711 -2.209 3.484 1 98.31 84 ILE A C 1
ATOM 627 O O . ILE A 1 84 ? 9.359 -1.173 3.318 1 98.31 84 ILE A O 1
ATOM 631 N N . ALA A 1 85 ? 8.07 -2.795 2.531 1 98.69 85 ALA A N 1
ATOM 632 C CA . ALA A 1 85 ? 8.023 -2.238 1.181 1 98.69 85 ALA A CA 1
ATOM 633 C C . ALA A 1 85 ? 6.59 -2.158 0.669 1 98.69 85 ALA A C 1
ATOM 635 O O . ALA A 1 85 ? 5.805 -3.09 0.856 1 98.69 85 ALA A O 1
ATOM 636 N N . LEU A 1 86 ? 6.227 -1.056 0.128 1 98.88 86 LEU A N 1
ATOM 637 C CA . LEU A 1 86 ? 5.027 -0.884 -0.682 1 98.88 86 LEU A CA 1
ATOM 638 C C . LEU A 1 86 ? 5.348 -1.014 -2.166 1 98.88 86 LEU A C 1
ATOM 640 O O . LEU A 1 86 ? 6.188 -0.277 -2.691 1 98.88 86 LEU A O 1
ATOM 644 N N . LEU A 1 87 ? 4.73 -1.931 -2.838 1 98.88 87 LEU A N 1
ATOM 645 C CA . LEU A 1 87 ? 4.961 -2.186 -4.254 1 98.88 87 LEU A CA 1
ATOM 646 C C . LEU A 1 87 ? 3.781 -1.699 -5.094 1 98.88 87 LEU A C 1
ATOM 648 O O . LEU A 1 87 ? 2.625 -1.961 -4.754 1 98.88 87 LEU A O 1
ATOM 652 N N . LEU A 1 88 ? 4.047 -0.995 -6.062 1 98.75 88 LEU A N 1
ATOM 653 C CA . LEU A 1 88 ? 3.115 -0.767 -7.164 1 98.75 88 LEU A CA 1
ATOM 654 C C . LEU A 1 88 ? 3.434 -1.679 -8.344 1 98.75 88 LEU A C 1
ATOM 656 O O . LEU A 1 88 ? 4.512 -1.586 -8.93 1 98.75 88 LEU A O 1
ATOM 660 N N . ILE A 1 89 ? 2.543 -2.525 -8.703 1 98.69 89 ILE A N 1
ATOM 661 C CA . ILE A 1 89 ? 2.779 -3.562 -9.703 1 98.69 89 ILE A CA 1
ATOM 662 C C . ILE A 1 89 ? 1.72 -3.471 -10.797 1 98.69 89 ILE A C 1
ATOM 664 O O . ILE A 1 89 ? 0.529 -3.658 -10.539 1 98.69 89 ILE A O 1
ATOM 668 N N . ASP A 1 90 ? 2.139 -3.219 -11.992 1 98.19 90 ASP A N 1
ATOM 669 C CA . ASP A 1 90 ? 1.239 -3.33 -13.133 1 98.19 90 ASP A CA 1
ATOM 670 C C . ASP A 1 90 ? 1.044 -4.789 -13.539 1 98.19 90 ASP A C 1
ATOM 672 O O . ASP A 1 90 ? 2.016 -5.535 -13.688 1 98.19 90 ASP A O 1
ATOM 676 N N . TRP A 1 91 ? -0.2 -5.176 -13.68 1 97.5 91 TRP A N 1
ATOM 677 C CA . TRP A 1 91 ? -0.463 -6.562 -14.047 1 97.5 91 TRP A CA 1
ATOM 678 C C . TRP A 1 91 ? -1.529 -6.645 -15.133 1 97.5 91 TRP A C 1
ATOM 680 O O . TRP A 1 91 ? -2.342 -5.727 -15.289 1 97.5 91 TRP A O 1
ATOM 690 N N . ALA A 1 92 ? -1.444 -7.668 -15.938 1 95.69 92 ALA A N 1
ATOM 691 C CA . ALA A 1 92 ? -2.434 -8.055 -16.938 1 95.69 92 ALA A CA 1
ATOM 692 C C . ALA A 1 92 ? -2.668 -9.562 -16.922 1 95.69 92 ALA A C 1
ATOM 694 O O . ALA A 1 92 ? -1.719 -10.344 -16.828 1 95.69 92 ALA A O 1
ATOM 695 N N . MET A 1 93 ? -3.902 -9.867 -16.891 1 93.38 93 MET A N 1
ATOM 696 C CA . MET A 1 93 ? -4.316 -11.266 -16.906 1 93.38 93 MET A CA 1
ATOM 697 C C . MET A 1 93 ? -5.199 -11.562 -18.109 1 93.38 93 MET A C 1
ATOM 699 O O . MET A 1 93 ? -6.078 -10.766 -18.453 1 93.38 93 MET A O 1
ATOM 703 N N . ASP A 1 94 ? -4.957 -12.633 -18.75 1 89.38 94 ASP A N 1
ATOM 704 C CA . ASP A 1 94 ? -5.77 -13.094 -19.875 1 89.38 94 ASP A CA 1
ATOM 705 C C . ASP A 1 94 ? -6.691 -14.234 -19.453 1 89.38 94 ASP A C 1
ATOM 707 O O . ASP A 1 94 ? -6.293 -15.109 -18.688 1 89.38 94 ASP A O 1
ATOM 711 N N . GLY A 1 95 ? -8 -14.062 -19.766 1 81.25 95 GLY A N 1
ATOM 712 C CA . GLY A 1 95 ? -8.922 -15.172 -19.594 1 81.25 95 GLY A CA 1
ATOM 713 C C . GLY A 1 95 ? -9.094 -16 -20.859 1 81.25 95 GLY A C 1
ATOM 714 O O . GLY A 1 95 ? -8.516 -15.688 -21.891 1 81.25 95 GLY A O 1
ATOM 715 N N . PRO A 1 96 ? -9.836 -17.125 -20.562 1 75.69 96 PRO A N 1
ATOM 716 C CA . PRO A 1 96 ? -10.133 -17.922 -21.75 1 75.69 96 PRO A CA 1
ATOM 717 C C . PRO A 1 96 ? -10.93 -17.156 -22.797 1 75.69 96 PRO A C 1
ATOM 719 O O . PRO A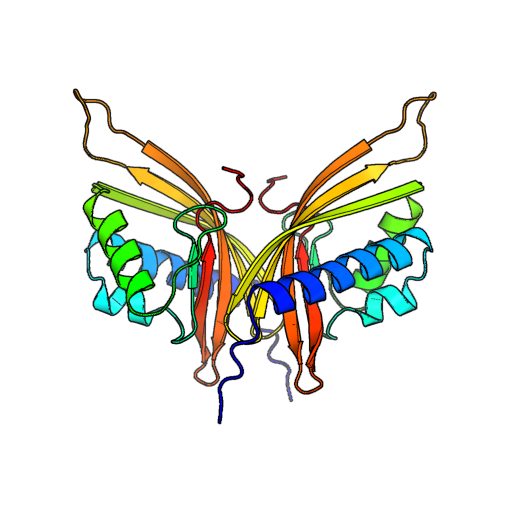 1 96 ? -11.703 -16.266 -22.453 1 75.69 96 PRO A O 1
ATOM 722 N N . PRO A 1 97 ? -10.453 -17.344 -23.984 1 65.75 97 PRO A N 1
ATOM 723 C CA . PRO A 1 97 ? -11.172 -16.641 -25.047 1 65.75 97 PRO A CA 1
ATOM 724 C C . PRO A 1 97 ? -12.664 -16.953 -25.047 1 65.75 97 PRO A C 1
ATOM 726 O O . PRO A 1 97 ? -13.07 -18.078 -24.75 1 65.75 97 PRO A O 1
ATOM 729 N N . LEU A 1 98 ? -13.484 -15.906 -24.688 1 61.91 98 LEU A N 1
ATOM 730 C CA . LEU A 1 98 ? -14.883 -16.031 -25.078 1 61.91 98 LEU A CA 1
ATOM 731 C C . LEU A 1 98 ? -15.078 -15.648 -26.547 1 61.91 98 LEU A C 1
ATOM 733 O O . LEU A 1 98 ? -14.656 -14.57 -26.969 1 61.91 98 LEU A O 1
ATOM 737 N N . GLU A 1 99 ? -15.906 -16.469 -27.141 1 61.38 99 GLU A N 1
ATOM 738 C CA . GLU A 1 99 ? -16.203 -16.344 -28.562 1 61.38 99 GLU A CA 1
ATOM 739 C C . GLU A 1 99 ? -14.992 -15.828 -29.328 1 61.38 99 GLU A C 1
ATOM 741 O O . GLU A 1 99 ? -15.141 -15.031 -30.266 1 61.38 99 GLU A O 1
ATOM 746 N N . GLY A 1 100 ? -13.812 -16.141 -28.891 1 61.16 100 GLY A N 1
ATOM 747 C CA . GLY A 1 100 ? -12.609 -15.852 -29.656 1 61.16 100 GLY A CA 1
ATOM 748 C C . GLY A 1 100 ? -11.852 -14.633 -29.156 1 61.16 100 GLY A C 1
ATOM 749 O O . GLY A 1 100 ? -10.781 -14.305 -29.656 1 61.16 100 GLY A O 1
ATOM 750 N N . GLN A 1 101 ? -12.547 -13.805 -28.25 1 61.41 101 GLN A N 1
ATOM 751 C CA . GLN A 1 101 ? -11.82 -12.633 -27.781 1 61.41 101 GLN A CA 1
ATOM 752 C C . GLN A 1 101 ? -11.32 -12.828 -26.359 1 61.41 101 GLN A C 1
ATOM 754 O O . GLN A 1 101 ? -12.086 -13.188 -25.469 1 61.41 101 GLN A O 1
ATOM 759 N N . PRO A 1 102 ? -10.117 -12.844 -26.375 1 63.38 102 PRO A N 1
ATOM 760 C CA . PRO A 1 102 ? -9.602 -12.945 -25 1 63.38 102 PRO A CA 1
ATOM 761 C C . PRO A 1 102 ? -10.156 -11.859 -24.078 1 63.38 102 PRO A C 1
ATOM 763 O O . PRO A 1 102 ? -10.367 -10.727 -24.516 1 63.38 102 PRO A O 1
ATOM 766 N N . VAL A 1 103 ? -10.656 -12.367 -22.906 1 69.38 103 VAL A N 1
ATOM 767 C CA . VAL A 1 103 ? -11.047 -11.406 -21.875 1 69.38 103 VAL A CA 1
ATOM 768 C C . VAL A 1 103 ? -9.82 -11.008 -21.047 1 69.38 103 VAL A C 1
ATOM 770 O O . VAL A 1 103 ? -9.094 -11.867 -20.547 1 69.38 103 VAL A O 1
ATOM 773 N N . ALA A 1 104 ? -9.32 -9.773 -21.25 1 84 104 ALA A N 1
ATOM 774 C CA . ALA A 1 104 ? -8.133 -9.312 -20.531 1 84 104 ALA A CA 1
ATOM 775 C C . ALA A 1 104 ? -8.508 -8.367 -19.391 1 84 104 ALA A C 1
ATOM 777 O O . ALA A 1 104 ? -9.414 -7.535 -19.531 1 84 104 ALA A O 1
ATOM 778 N N . MET A 1 105 ? -8.102 -8.758 -18.25 1 90.69 105 MET A N 1
ATOM 779 C CA . MET A 1 105 ? -8.141 -7.832 -17.125 1 90.69 105 MET A CA 1
ATOM 780 C C . MET A 1 105 ? -6.762 -7.246 -16.844 1 90.69 105 MET A C 1
ATOM 782 O O . MET A 1 105 ? -5.746 -7.898 -17.078 1 90.69 105 MET A O 1
ATOM 786 N N . GLN A 1 106 ? -6.75 -6.066 -16.422 1 94.88 106 GLN A N 1
ATOM 787 C CA . GLN A 1 106 ? -5.496 -5.41 -16.078 1 94.88 106 GLN A CA 1
ATOM 788 C C . GLN A 1 106 ? -5.691 -4.414 -14.93 1 94.88 106 GLN A C 1
ATOM 790 O O . GLN A 1 106 ? -6.824 -4.023 -14.633 1 94.88 106 GLN A O 1
ATOM 795 N N . GLY A 1 107 ? -4.672 -4.027 -14.312 1 95.69 107 GLY A N 1
ATOM 796 C CA . GLY A 1 107 ? -4.715 -3.045 -13.242 1 95.69 107 GLY A CA 1
ATOM 797 C C . GLY A 1 107 ? -3.355 -2.779 -12.625 1 95.69 107 GLY A C 1
ATOM 798 O O . GLY A 1 107 ? -2.332 -3.217 -13.148 1 95.69 107 GLY A O 1
ATOM 799 N N . THR A 1 108 ? -3.268 -1.979 -11.609 1 98.19 108 THR A N 1
ATOM 800 C CA . THR A 1 108 ? -2.078 -1.712 -10.805 1 98.19 108 THR A CA 1
ATOM 801 C C . THR A 1 108 ? -2.324 -2.068 -9.344 1 98.19 108 THR A C 1
ATOM 803 O O . THR A 1 108 ? -3.166 -1.456 -8.68 1 98.19 108 THR A O 1
ATOM 806 N N . ALA A 1 109 ? -1.616 -3.055 -8.914 1 98.38 109 ALA A N 1
ATOM 807 C CA . ALA A 1 109 ? -1.726 -3.537 -7.543 1 98.38 109 ALA A CA 1
ATOM 808 C C . ALA A 1 109 ? -0.956 -2.635 -6.582 1 98.38 109 ALA A C 1
ATOM 810 O O . ALA A 1 109 ? -0.014 -1.948 -6.984 1 98.38 109 ALA A O 1
ATOM 811 N N . THR A 1 110 ? -1.351 -2.607 -5.352 1 98.81 110 THR A N 1
ATOM 812 C CA . THR A 1 110 ? -0.57 -2.117 -4.223 1 98.81 110 THR A CA 1
ATOM 813 C C . THR A 1 110 ? -0.351 -3.223 -3.193 1 98.81 110 THR A C 1
ATOM 815 O O . THR A 1 110 ? -1.274 -3.596 -2.469 1 98.81 110 THR A O 1
ATOM 818 N N . ASP A 1 111 ? 0.812 -3.734 -3.133 1 98.88 111 ASP A N 1
ATOM 819 C CA . ASP A 1 111 ? 1.178 -4.836 -2.248 1 98.88 111 ASP A CA 1
ATOM 820 C C . ASP A 1 111 ? 2.156 -4.375 -1.171 1 98.88 111 ASP A C 1
ATOM 822 O O . ASP A 1 111 ? 2.922 -3.432 -1.384 1 98.88 111 ASP A O 1
ATOM 826 N N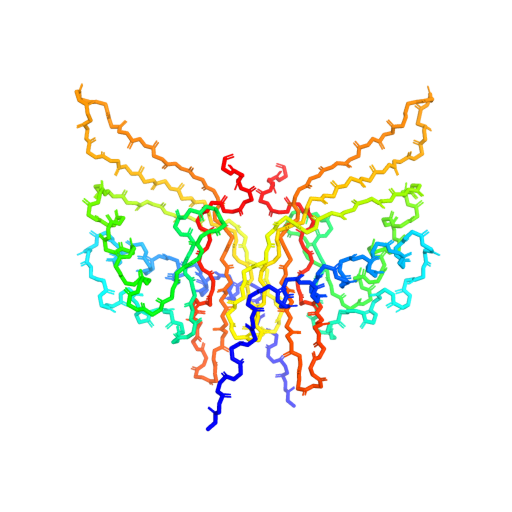 . VAL A 1 112 ? 2.111 -5.047 -0.043 1 98.94 112 VAL A N 1
ATOM 827 C CA . VAL A 1 112 ? 3.059 -4.781 1.034 1 98.94 112 VAL A CA 1
ATOM 828 C C . VAL A 1 112 ? 3.863 -6.043 1.335 1 98.94 112 VAL A C 1
ATOM 830 O O . VAL A 1 112 ? 3.297 -7.129 1.475 1 98.94 112 VAL A O 1
ATOM 833 N N . MET A 1 113 ? 5.141 -5.879 1.388 1 98.81 113 MET A N 1
ATOM 834 C CA . MET A 1 113 ? 6.043 -6.965 1.753 1 98.81 113 MET A CA 1
ATOM 835 C C . MET A 1 113 ? 6.883 -6.59 2.969 1 98.81 113 MET A C 1
ATOM 837 O O . MET A 1 113 ? 7.117 -5.41 3.227 1 98.81 113 MET A O 1
ATOM 841 N N . ARG A 1 114 ? 7.355 -7.637 3.672 1 98.62 114 ARG A N 1
ATOM 842 C CA . ARG A 1 114 ? 8.289 -7.473 4.785 1 98.62 114 ARG A CA 1
ATOM 843 C C . ARG A 1 114 ? 9.531 -8.328 4.586 1 98.62 114 ARG A C 1
ATOM 845 O O . ARG A 1 114 ? 9.438 -9.484 4.18 1 98.62 114 ARG A O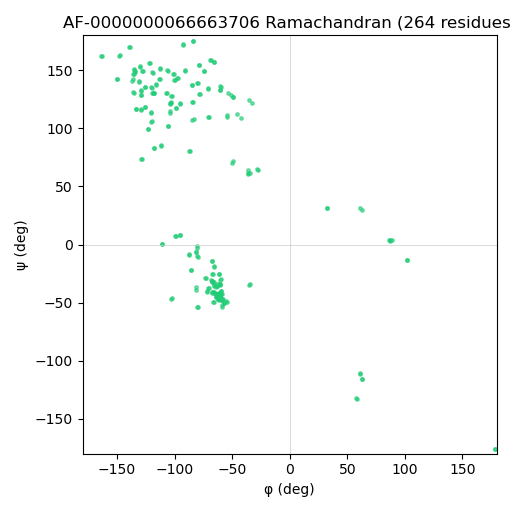 1
ATOM 852 N N . ARG A 1 115 ? 10.602 -7.695 4.844 1 97.69 115 ARG A N 1
ATOM 853 C CA . ARG A 1 115 ? 11.844 -8.461 4.918 1 97.69 115 ARG A CA 1
ATOM 854 C C . ARG A 1 115 ? 12.031 -9.078 6.301 1 97.69 115 ARG A C 1
ATOM 856 O O . ARG A 1 115 ? 12.078 -8.359 7.301 1 97.69 115 ARG A O 1
ATOM 863 N N . GLY A 1 116 ? 12.172 -10.398 6.328 1 96.38 116 GLY A N 1
ATOM 864 C CA . GLY A 1 116 ? 12.336 -11.102 7.59 1 96.38 116 GLY A CA 1
ATOM 865 C C . GLY A 1 116 ? 13.773 -11.117 8.086 1 96.38 116 GLY A C 1
ATOM 866 O O . GLY A 1 116 ? 14.672 -10.641 7.395 1 96.38 116 GLY A O 1
ATOM 867 N N . ALA A 1 117 ? 13.906 -11.672 9.273 1 95.19 117 ALA A N 1
ATOM 868 C CA . ALA A 1 117 ? 15.227 -11.781 9.883 1 95.19 117 ALA A CA 1
ATOM 869 C C . ALA A 1 117 ? 16.156 -12.633 9.016 1 95.19 117 ALA A C 1
ATOM 871 O O . ALA A 1 117 ? 17.375 -12.477 9.078 1 95.19 117 ALA A O 1
ATOM 872 N N . ASP A 1 118 ? 15.602 -13.531 8.203 1 95.94 118 ASP A N 1
ATOM 873 C CA . ASP A 1 118 ? 16.375 -14.383 7.305 1 95.94 118 ASP A CA 1
ATOM 874 C C . ASP A 1 118 ? 16.766 -13.625 6.035 1 95.94 118 ASP A C 1
ATOM 876 O O . ASP A 1 118 ? 17.375 -14.195 5.133 1 95.94 118 ASP A O 1
ATOM 880 N N . GLY A 1 119 ? 16.328 -12.406 5.914 1 94.94 119 GLY A N 1
ATOM 881 C CA . GLY A 1 119 ? 16.703 -11.562 4.789 1 94.94 119 GLY A CA 1
ATOM 882 C C . GLY A 1 119 ? 15.773 -11.711 3.598 1 94.94 119 GLY A C 1
ATOM 883 O O . GLY A 1 119 ? 15.93 -11.031 2.586 1 94.94 119 GLY A O 1
ATOM 884 N N . ARG A 1 120 ? 14.742 -12.484 3.746 1 96.25 120 ARG A N 1
ATOM 885 C CA . ARG A 1 120 ? 13.844 -12.734 2.623 1 96.25 120 ARG A CA 1
ATOM 886 C C . ARG A 1 120 ? 12.594 -11.875 2.727 1 96.25 120 ARG A C 1
ATOM 888 O O . ARG A 1 120 ? 12.055 -11.68 3.816 1 96.25 120 ARG A O 1
ATOM 895 N N . TRP A 1 121 ? 12.203 -11.438 1.582 1 98.12 121 TRP A N 1
ATOM 896 C CA . TRP A 1 121 ? 10.953 -10.688 1.491 1 98.12 121 TRP A CA 1
ATOM 897 C C . TRP A 1 121 ? 9.766 -11.625 1.361 1 98.12 121 TRP A C 1
ATOM 899 O O . TRP A 1 121 ? 9.828 -12.625 0.637 1 98.12 121 TRP A O 1
ATOM 909 N N . ARG A 1 122 ? 8.648 -11.328 2.098 1 98.56 122 ARG A N 1
ATOM 910 C CA . ARG A 1 122 ? 7.383 -12.047 1.982 1 98.56 122 ARG A CA 1
ATOM 911 C C . ARG A 1 122 ? 6.207 -11.078 1.921 1 98.56 122 ARG A C 1
ATOM 913 O O . ARG A 1 122 ? 6.238 -10.016 2.547 1 98.56 122 ARG A O 1
ATOM 920 N N . TYR A 1 123 ? 5.191 -11.5 1.219 1 98.75 123 TYR A N 1
ATOM 921 C CA . TYR A 1 123 ? 3.984 -10.695 1.109 1 98.75 123 TYR A CA 1
ATOM 922 C C . TYR A 1 123 ? 3.223 -10.664 2.43 1 98.75 123 TYR A C 1
ATOM 924 O O . TYR A 1 123 ? 3.074 -11.703 3.088 1 98.75 123 TYR A O 1
ATOM 932 N N . LEU A 1 124 ? 2.799 -9.516 2.832 1 98.75 124 LEU A N 1
ATOM 933 C CA . LEU A 1 124 ? 1.865 -9.32 3.938 1 98.75 124 LEU A CA 1
ATOM 934 C C . LEU A 1 124 ? 0.462 -9.023 3.418 1 98.75 124 LEU A C 1
ATOM 936 O O . LEU A 1 124 ? -0.518 -9.586 3.914 1 98.75 124 LEU A O 1
ATOM 940 N N . ILE A 1 125 ? 0.345 -8.18 2.496 1 98.81 125 ILE A N 1
ATOM 941 C CA . ILE A 1 125 ? -0.92 -7.73 1.926 1 98.81 125 ILE A CA 1
ATOM 942 C C . ILE A 1 125 ? -0.829 -7.73 0.401 1 98.81 125 ILE A C 1
ATOM 944 O O . ILE A 1 125 ? 0.052 -7.09 -0.175 1 98.81 125 ILE A O 1
ATOM 948 N N . ASP A 1 126 ? -1.591 -8.5 -0.267 1 98.75 126 ASP A N 1
ATOM 949 C CA . ASP A 1 126 ? -1.746 -8.578 -1.716 1 98.75 126 ASP A CA 1
ATOM 950 C C . ASP A 1 126 ? -3.068 -7.957 -2.162 1 98.75 126 ASP A C 1
ATOM 952 O O . ASP A 1 126 ? -4.133 -8.539 -1.96 1 98.75 126 ASP A O 1
ATOM 956 N N . ASN A 1 127 ? -3.027 -6.734 -2.684 1 98.56 127 ASN A N 1
ATOM 957 C CA . ASN A 1 127 ? -4.184 -5.949 -3.109 1 98.56 127 ASN A CA 1
ATOM 958 C C . ASN A 1 127 ? -4.129 -5.641 -4.605 1 98.56 127 ASN A C 1
ATOM 960 O O . ASN A 1 127 ? -3.717 -4.551 -5 1 98.56 127 ASN A O 1
ATOM 964 N N . PRO A 1 128 ? -4.578 -6.578 -5.461 1 97.69 128 PRO A N 1
ATOM 965 C CA . PRO A 1 128 ? -4.402 -6.469 -6.91 1 97.69 128 PRO A CA 1
ATOM 966 C C . PRO A 1 128 ? -5.172 -5.297 -7.516 1 97.69 128 PRO A C 1
ATOM 968 O O . PRO A 1 128 ? -4.812 -4.805 -8.586 1 97.69 128 PRO A O 1
ATOM 971 N N . SER A 1 129 ? -6.176 -4.77 -6.812 1 97.25 129 SER A N 1
ATOM 972 C CA . SER A 1 129 ? -6.996 -3.701 -7.375 1 97.25 129 SER A CA 1
ATOM 973 C C . SER A 1 129 ? -6.379 -2.332 -7.102 1 97.25 129 SER A C 1
ATOM 975 O O . SER A 1 129 ? -6.852 -1.32 -7.629 1 97.25 129 SER A O 1
ATOM 977 N N . GLY A 1 130 ? -5.34 -2.312 -6.273 1 97.75 130 GLY A N 1
ATOM 978 C CA . GLY A 1 130 ? -4.723 -1.036 -5.957 1 97.75 130 GLY A CA 1
ATOM 979 C C . GLY A 1 130 ? -5.672 -0.065 -5.281 1 97.75 130 GLY A C 1
ATOM 980 O O . GLY A 1 130 ? -6.066 -0.273 -4.133 1 97.75 130 GLY A O 1
ATOM 981 N N . THR A 1 131 ? -6.027 0.981 -5.988 1 97.88 131 THR A N 1
ATOM 982 C CA . THR A 1 131 ? -6.934 1.975 -5.418 1 97.88 131 THR A CA 1
ATOM 983 C C . THR A 1 131 ? -8.289 1.939 -6.121 1 97.88 131 THR A C 1
ATOM 985 O O . THR A 1 131 ? -9.141 2.795 -5.879 1 97.88 131 THR A O 1
ATOM 988 N N . GLU A 1 132 ? -8.367 1.03 -7.074 1 93.31 132 GLU A N 1
ATOM 989 C CA . GLU A 1 132 ? -9.633 0.942 -7.789 1 93.31 132 GLU A CA 1
ATOM 990 C C . GLU A 1 132 ? -10.773 0.587 -6.84 1 93.31 132 GLU A C 1
ATOM 992 O O . GLU A 1 132 ? -10.609 -0.243 -5.945 1 93.31 132 GLU A O 1
ATOM 997 N N . ASP A 1 133 ? -11.805 1.396 -7.055 1 83.19 133 ASP A N 1
ATOM 998 C CA . ASP A 1 133 ? -12.984 1.167 -6.219 1 83.19 133 ASP A CA 1
ATOM 999 C C . ASP A 1 133 ? -13.945 0.184 -6.879 1 83.19 133 ASP A C 1
ATOM 1001 O O . ASP A 1 133 ? -13.867 -0.054 -8.086 1 83.19 133 ASP A O 1
ATOM 1005 N N . GLN A 1 134 ? -14.711 -0.598 -6.156 1 64 134 GLN A N 1
ATOM 1006 C CA . GLN A 1 134 ? -15.703 -1.482 -6.762 1 64 134 GLN A CA 1
ATOM 1007 C C . GLN A 1 134 ? -16.641 -0.711 -7.695 1 64 134 GLN A C 1
ATOM 1009 O O . GLN A 1 134 ? -16.828 0.493 -7.523 1 64 134 GLN A O 1
ATOM 1014 N N . MET B 1 1 ? -2.096 -17.594 24.328 1 24.56 1 MET B N 1
ATOM 1015 C CA . MET B 1 1 ? -1.926 -16.25 23.781 1 24.56 1 MET B CA 1
ATOM 1016 C C . MET B 1 1 ? -3.168 -15.82 23 1 24.56 1 MET B C 1
ATOM 1018 O O . MET B 1 1 ? -3.504 -16.406 21.984 1 24.56 1 MET B O 1
ATOM 1022 N N . THR B 1 2 ? -4.16 -15.422 23.516 1 31.77 2 THR B N 1
ATOM 1023 C CA . THR B 1 2 ? -5.414 -15.023 22.891 1 31.77 2 THR B CA 1
ATOM 1024 C C . THR B 1 2 ? -5.164 -14.039 21.75 1 31.77 2 THR B C 1
ATOM 1026 O O . THR B 1 2 ? -4.504 -13.016 21.953 1 31.77 2 THR B O 1
ATOM 1029 N N . THR B 1 3 ? -4.602 -14.438 20.656 1 37.91 3 THR B N 1
ATOM 1030 C CA . THR B 1 3 ? -4.445 -13.594 19.469 1 37.91 3 THR B CA 1
ATOM 1031 C C . THR B 1 3 ? -5.543 -12.539 19.406 1 37.91 3 THR B C 1
ATOM 1033 O O . THR B 1 3 ? -6.723 -12.875 19.266 1 37.91 3 THR B O 1
ATOM 1036 N N . ASN B 1 4 ? -5.578 -11.703 20.297 1 39.94 4 ASN B N 1
ATOM 1037 C CA . ASN B 1 4 ? -6.543 -10.609 20.328 1 39.94 4 ASN B CA 1
ATOM 1038 C C . ASN B 1 4 ? -6.828 -10.078 18.938 1 39.94 4 ASN B C 1
ATOM 1040 O O . ASN B 1 4 ? -5.965 -9.453 18.312 1 39.94 4 ASN B O 1
ATOM 1044 N N . HIS B 1 5 ? -7.336 -10.883 18.062 1 48.44 5 HIS B N 1
ATOM 1045 C CA . HIS B 1 5 ? -7.895 -10.469 16.781 1 48.44 5 HIS B CA 1
ATOM 1046 C C . HIS B 1 5 ? -8.578 -9.109 16.891 1 48.44 5 HIS B C 1
ATOM 1048 O O . HIS B 1 5 ? -9.68 -9.008 17.438 1 48.44 5 HIS B O 1
ATOM 1054 N N . ASP B 1 6 ? -7.863 -8.164 17.219 1 58 6 ASP B N 1
ATOM 1055 C CA . ASP B 1 6 ? -8.617 -6.91 17.188 1 58 6 ASP B CA 1
ATOM 1056 C C . ASP B 1 6 ? -9.672 -6.934 16.094 1 58 6 ASP B C 1
ATOM 1058 O O . ASP B 1 6 ? -9.406 -7.395 14.977 1 58 6 ASP B O 1
ATOM 1062 N N . ASP B 1 7 ? -10.875 -6.77 16.406 1 80.75 7 ASP B N 1
ATOM 1063 C CA . ASP B 1 7 ? -12.039 -6.566 15.562 1 80.75 7 ASP B CA 1
ATOM 1064 C C . ASP B 1 7 ? -11.734 -5.594 14.43 1 80.75 7 ASP B C 1
ATOM 1066 O O . ASP B 1 7 ? -11.258 -4.484 14.664 1 80.75 7 ASP B O 1
ATOM 1070 N N . ALA B 1 8 ? -11.664 -6.215 13.227 1 85 8 ALA B N 1
ATOM 1071 C CA . ALA B 1 8 ? -11.43 -5.418 12.031 1 85 8 ALA B CA 1
ATOM 1072 C C . ALA B 1 8 ? -12.094 -4.051 12.141 1 85 8 ALA B C 1
ATOM 1074 O O . ALA B 1 8 ? -11.523 -3.037 11.734 1 85 8 ALA B O 1
ATOM 1075 N N . ALA B 1 9 ? -13.234 -4.07 12.812 1 89.94 9 ALA B N 1
ATOM 1076 C CA . ALA B 1 9 ? -13.961 -2.809 12.961 1 89.94 9 ALA B CA 1
ATOM 1077 C C . ALA B 1 9 ? -13.242 -1.882 13.945 1 89.94 9 ALA B C 1
ATOM 1079 O O . ALA B 1 9 ? -13.195 -0.668 13.734 1 89.94 9 ALA B O 1
ATOM 1080 N N . ALA B 1 10 ? -12.773 -2.385 14.953 1 93.12 10 ALA B N 1
ATOM 1081 C CA . ALA B 1 10 ? -12.07 -1.585 15.953 1 93.12 10 ALA B CA 1
ATOM 1082 C C . ALA B 1 10 ? -10.773 -1.019 15.391 1 93.12 10 ALA B C 1
ATOM 1084 O O . ALA B 1 10 ? -10.438 0.145 15.625 1 93.12 10 ALA B O 1
ATOM 1085 N N . VAL B 1 11 ? -10.047 -1.823 14.625 1 94.5 11 VAL B N 1
ATOM 1086 C CA . VAL B 1 11 ? -8.805 -1.371 14.008 1 94.5 11 VAL B CA 1
ATOM 1087 C C . VAL B 1 11 ? -9.102 -0.271 12.992 1 94.5 11 VAL B C 1
ATOM 1089 O O . VAL B 1 11 ? -8.406 0.745 12.945 1 94.5 11 VAL B O 1
ATOM 1092 N N . HIS B 1 12 ? -10.164 -0.471 12.219 1 95.25 12 HIS B N 1
ATOM 1093 C CA . HIS B 1 12 ? -10.547 0.545 11.25 1 95.25 12 HIS B CA 1
ATOM 1094 C C . HIS B 1 12 ? -10.867 1.869 11.93 1 95.25 12 HIS B C 1
ATOM 1096 O O . HIS B 1 12 ? -10.469 2.934 11.453 1 95.25 12 HIS B O 1
ATOM 1102 N N . ALA B 1 13 ? -11.609 1.86 13.023 1 96.25 13 ALA B N 1
ATOM 1103 C CA . ALA B 1 13 ? -11.938 3.074 13.766 1 96.25 13 ALA B CA 1
ATOM 1104 C C . ALA B 1 13 ? -10.688 3.756 14.297 1 96.25 13 ALA B C 1
ATOM 1106 O O . ALA B 1 13 ? -10.578 4.984 14.266 1 96.25 13 ALA B O 1
ATOM 1107 N N . GLU B 1 14 ? -9.82 2.939 14.781 1 96.88 14 GLU B N 1
ATOM 1108 C CA . GLU B 1 14 ? -8.555 3.479 15.281 1 96.88 14 GLU B CA 1
ATOM 1109 C C . GLU B 1 14 ? -7.766 4.16 14.164 1 96.88 14 GLU B C 1
ATOM 1111 O O . GLU B 1 14 ? -7.273 5.277 14.336 1 96.88 14 GLU B O 1
ATOM 1116 N N . LEU B 1 15 ? -7.645 3.514 13.031 1 98.25 15 LEU B N 1
ATOM 1117 C CA . LEU B 1 15 ? -6.891 4.055 11.906 1 98.25 15 LEU B CA 1
ATOM 1118 C C . LEU B 1 15 ? -7.582 5.285 11.328 1 98.25 15 LEU B C 1
ATOM 1120 O O . LEU B 1 15 ? -6.918 6.211 10.859 1 98.25 15 LEU B O 1
ATOM 1124 N N . THR B 1 16 ? -8.945 5.32 11.406 1 98.06 16 THR B N 1
ATOM 1125 C CA . THR B 1 16 ? -9.688 6.512 11.016 1 98.06 16 THR B CA 1
ATOM 1126 C C . THR B 1 16 ? -9.281 7.707 11.867 1 98.06 16 THR B C 1
ATOM 1128 O O . THR B 1 16 ? -9.078 8.805 11.352 1 98.06 16 THR B O 1
ATOM 1131 N N . ARG B 1 17 ? -9.117 7.48 13.102 1 97.38 17 ARG B N 1
ATOM 1132 C CA . ARG B 1 17 ? -8.719 8.562 13.992 1 97.38 17 ARG B CA 1
ATOM 1133 C C . ARG B 1 17 ? -7.312 9.055 13.664 1 97.38 17 ARG B C 1
ATOM 1135 O O . ARG B 1 17 ? -7.02 10.242 13.797 1 97.38 17 ARG B O 1
ATOM 1142 N N . HIS B 1 18 ? -6.43 8.164 13.258 1 97.75 18 HIS B N 1
ATOM 1143 C CA . HIS B 1 18 ? -5.086 8.555 12.852 1 97.75 18 HIS B CA 1
ATOM 1144 C C . HIS B 1 18 ? -5.117 9.438 11.609 1 97.75 18 HIS B C 1
ATOM 1146 O O . HIS B 1 18 ? -4.406 10.438 11.539 1 97.75 18 HIS B O 1
ATOM 1152 N N . VAL B 1 19 ? -5.938 9.078 10.672 1 98.44 19 VAL B N 1
ATOM 1153 C CA . VAL B 1 19 ? -6.082 9.875 9.453 1 98.44 19 VAL B CA 1
ATOM 1154 C C . VAL B 1 19 ? -6.648 11.25 9.805 1 98.44 19 VAL B C 1
ATOM 1156 O O . VAL B 1 19 ? -6.156 12.273 9.32 1 98.44 19 VAL B O 1
ATOM 1159 N N . ASP B 1 20 ? -7.656 11.297 10.703 1 98.38 20 ASP B N 1
ATOM 1160 C CA . ASP B 1 20 ? -8.25 12.555 11.141 1 98.38 20 ASP B CA 1
ATOM 1161 C C . ASP B 1 20 ? -7.211 13.453 11.805 1 98.38 20 ASP B C 1
ATOM 1163 O O . ASP B 1 20 ? -7.176 14.664 11.57 1 98.38 20 ASP B O 1
ATOM 1167 N N . ARG B 1 21 ? -6.426 12.836 12.656 1 98.44 21 ARG B N 1
ATOM 1168 C CA . ARG B 1 21 ? -5.391 13.586 13.367 1 98.44 21 ARG B CA 1
ATOM 1169 C C . ARG B 1 21 ? -4.363 14.156 12.391 1 98.44 21 ARG B C 1
ATOM 1171 O O . ARG B 1 21 ? -3.914 15.289 12.555 1 98.44 21 ARG B O 1
ATOM 1178 N N . TRP B 1 22 ? -3.975 13.359 11.445 1 98.44 22 TRP B N 1
ATOM 1179 C CA . TRP B 1 22 ? -3.059 13.828 10.406 1 98.44 22 TRP B CA 1
ATOM 1180 C C . TRP B 1 22 ? -3.609 15.07 9.711 1 98.44 22 TRP B C 1
ATOM 1182 O O . TRP B 1 22 ? -2.91 16.078 9.578 1 98.44 22 TRP B O 1
ATOM 1192 N N . VAL B 1 23 ? -4.844 15.047 9.305 1 98.19 23 VAL B N 1
ATOM 1193 C CA . VAL B 1 23 ? -5.492 16.141 8.594 1 98.19 23 VAL B CA 1
ATOM 1194 C C . VAL B 1 23 ? -5.531 17.375 9.484 1 98.19 23 VAL B C 1
ATOM 1196 O O . VAL B 1 23 ? -5.234 18.484 9.031 1 98.19 23 VAL B O 1
ATOM 1199 N N . GLU B 1 24 ? -5.887 17.172 10.711 1 98.12 24 GLU B N 1
ATOM 1200 C CA . GLU B 1 24 ? -5.953 18.281 11.672 1 98.12 24 GLU B CA 1
ATOM 1201 C C . GLU B 1 24 ? -4.605 18.984 11.781 1 98.12 24 GLU B C 1
ATOM 1203 O O . GLU B 1 24 ? -4.543 20.219 11.711 1 98.12 24 GLU B O 1
ATOM 1208 N N . LEU B 1 25 ? -3.57 18.234 11.984 1 98.31 25 LEU B N 1
ATOM 1209 C CA . LEU B 1 25 ? -2.238 18.797 12.172 1 98.31 25 LEU B CA 1
ATOM 1210 C C . LEU B 1 25 ? -1.742 19.453 10.891 1 98.31 25 LEU B C 1
ATOM 1212 O O . LEU B 1 25 ? -1.095 20.5 10.938 1 98.31 25 LEU B O 1
ATOM 1216 N N . PHE B 1 26 ? -1.996 18.812 9.773 1 97.5 26 PHE B N 1
ATOM 1217 C CA . PHE B 1 26 ? -1.644 19.375 8.477 1 97.5 26 PHE B CA 1
ATOM 1218 C C . PHE B 1 26 ? -2.324 20.719 8.266 1 97.5 26 PHE B C 1
ATOM 1220 O O . PHE B 1 26 ? -1.674 21.688 7.883 1 97.5 26 PHE B O 1
ATOM 1227 N N . ASN B 1 27 ? -3.6 20.844 8.531 1 97.06 27 ASN B N 1
ATOM 1228 C CA . ASN B 1 27 ? -4.359 22.078 8.359 1 97.06 27 ASN B CA 1
ATOM 1229 C C . ASN B 1 27 ? -3.92 23.156 9.344 1 97.06 27 ASN B C 1
ATOM 1231 O O . ASN B 1 27 ? -3.963 24.344 9.039 1 97.06 27 ASN B O 1
ATOM 1235 N N . ALA B 1 28 ? -3.49 22.766 10.508 1 97.06 28 ALA B N 1
ATOM 1236 C CA . ALA B 1 28 ? -2.996 23.688 11.523 1 97.06 28 ALA B CA 1
ATOM 1237 C C . ALA B 1 28 ? -1.556 24.109 11.234 1 97.06 28 ALA B C 1
ATOM 1239 O O . ALA B 1 28 ? -1 24.969 11.922 1 97.06 28 ALA B O 1
ATOM 1240 N N . ARG B 1 29 ? -0.926 23.453 10.305 1 96.5 29 ARG B N 1
ATOM 1241 C CA . ARG B 1 29 ? 0.462 23.672 9.914 1 96.5 29 ARG B CA 1
ATOM 1242 C C . ARG B 1 29 ? 1.41 23.375 11.07 1 96.5 29 ARG B C 1
ATOM 1244 O O . ARG B 1 29 ? 2.43 24.062 11.227 1 96.5 29 ARG B O 1
ATOM 1251 N N . ASP B 1 30 ? 1.003 22.484 11.898 1 97.56 30 ASP B N 1
ATOM 1252 C CA . ASP B 1 30 ? 1.868 21.984 12.961 1 97.56 30 ASP B CA 1
ATOM 1253 C C . ASP B 1 30 ? 2.732 20.828 12.477 1 97.56 30 ASP B C 1
ATOM 1255 O O . ASP B 1 30 ? 2.477 19.672 12.812 1 97.56 30 ASP B O 1
ATOM 1259 N N . ILE B 1 31 ? 3.787 21.109 11.82 1 97.06 31 ILE B N 1
ATOM 1260 C CA . ILE B 1 31 ? 4.605 20.125 11.117 1 97.06 31 ILE B CA 1
ATOM 1261 C C . ILE B 1 31 ? 5.344 19.25 12.117 1 97.06 31 ILE B C 1
ATOM 1263 O O . ILE B 1 31 ? 5.547 18.062 11.883 1 97.06 31 ILE B O 1
ATOM 1267 N N . GLU B 1 32 ? 5.781 19.828 13.188 1 96.69 32 GLU B N 1
ATOM 1268 C CA . GLU B 1 32 ? 6.473 19.047 14.211 1 96.69 32 GLU B CA 1
ATOM 1269 C C . GLU B 1 32 ? 5.59 17.938 14.742 1 96.69 32 GLU B C 1
ATOM 1271 O O . GLU B 1 32 ? 5.988 16.766 14.758 1 96.69 32 GLU B O 1
ATOM 1276 N N . ALA B 1 33 ? 4.395 18.25 15.172 1 97.94 33 ALA B N 1
ATOM 1277 C CA . ALA B 1 33 ? 3.459 17.25 15.672 1 97.94 33 ALA B CA 1
ATOM 1278 C C . ALA B 1 33 ? 3.066 16.266 14.562 1 97.94 33 ALA B C 1
ATOM 1280 O O . ALA B 1 33 ? 2.848 15.086 14.82 1 97.94 33 ALA B O 1
ATOM 1281 N N . LEU B 1 34 ? 2.943 16.797 13.32 1 98 34 LEU B N 1
ATOM 1282 C CA . LEU B 1 34 ? 2.619 15.953 12.172 1 98 34 LEU B CA 1
ATOM 1283 C C . LEU B 1 34 ? 3.688 14.891 11.961 1 98 34 LEU B C 1
ATOM 1285 O O . LEU B 1 34 ? 3.369 13.711 11.773 1 98 34 LEU B O 1
ATOM 1289 N N . THR B 1 35 ? 4.934 15.266 12.031 1 97.38 35 THR B N 1
ATOM 1290 C CA . THR B 1 35 ? 6.043 14.352 11.797 1 97.38 35 THR B CA 1
ATOM 1291 C C . THR B 1 35 ? 6.117 13.289 12.891 1 97.38 35 THR B C 1
ATOM 1293 O O . THR B 1 35 ? 6.609 12.188 12.656 1 97.38 35 THR B O 1
ATOM 1296 N N . ASP B 1 36 ? 5.582 13.609 14.086 1 96.94 36 ASP B N 1
ATOM 1297 C CA . ASP B 1 36 ? 5.562 12.656 15.195 1 96.94 36 ASP B CA 1
ATOM 1298 C C . ASP B 1 36 ? 4.637 11.484 14.891 1 96.94 36 ASP B C 1
ATOM 1300 O O . ASP B 1 36 ? 4.68 10.461 15.578 1 96.94 36 ASP B O 1
ATOM 1304 N N . LEU B 1 37 ? 3.799 11.57 13.898 1 98.19 37 LEU B N 1
ATOM 1305 C CA . LEU B 1 37 ? 2.902 10.484 13.516 1 98.19 37 LEU B CA 1
ATOM 1306 C C . LEU B 1 37 ? 3.633 9.453 12.664 1 98.19 37 LEU B C 1
ATOM 1308 O O . LEU B 1 37 ? 3.08 8.398 12.352 1 98.19 37 LEU B O 1
ATOM 1312 N N . TYR B 1 38 ? 4.879 9.734 12.289 1 98.31 38 TYR B N 1
ATOM 1313 C CA . TYR B 1 38 ? 5.676 8.867 11.43 1 98.31 38 TYR B CA 1
ATOM 1314 C C . TYR B 1 38 ? 6.758 8.148 12.234 1 98.31 38 TYR B C 1
ATOM 1316 O O . TYR B 1 38 ? 7.27 8.695 13.219 1 98.31 38 TYR B O 1
ATOM 1324 N N . GLU B 1 39 ? 7.137 6.938 11.797 1 97.62 39 GLU B N 1
ATOM 1325 C CA . GLU B 1 39 ? 8.352 6.316 12.312 1 97.62 39 GLU B CA 1
ATOM 1326 C C . GLU B 1 39 ? 9.594 7.059 11.836 1 97.62 39 GLU B C 1
ATOM 1328 O O . GLU B 1 39 ? 9.57 7.707 10.789 1 97.62 39 GLU B O 1
ATOM 1333 N N . PRO B 1 40 ? 10.68 6.863 12.562 1 94.5 40 PRO B N 1
ATOM 1334 C CA . PRO B 1 40 ? 11.906 7.562 12.172 1 94.5 40 PRO B CA 1
ATOM 1335 C C . PRO B 1 40 ? 12.367 7.191 10.766 1 94.5 40 PRO B C 1
ATOM 1337 O O . PRO B 1 40 ? 12.922 8.031 10.047 1 94.5 40 PRO B O 1
ATOM 1340 N N . ALA B 1 41 ? 12.102 6.016 10.328 1 93.69 41 ALA B N 1
ATOM 1341 C CA . ALA B 1 41 ? 12.578 5.547 9.031 1 93.69 41 ALA B CA 1
ATOM 1342 C C . ALA B 1 41 ? 11.516 5.75 7.953 1 93.69 41 ALA B C 1
ATOM 1344 O O . ALA B 1 41 ? 11.656 5.254 6.832 1 93.69 41 ALA B O 1
ATOM 1345 N N . ALA B 1 42 ? 10.445 6.441 8.312 1 98.12 42 ALA B N 1
ATOM 1346 C CA . ALA B 1 42 ? 9.328 6.594 7.387 1 98.12 42 ALA B CA 1
ATOM 1347 C C . ALA B 1 42 ? 9.734 7.41 6.164 1 98.12 42 ALA B C 1
ATOM 1349 O O . ALA B 1 42 ? 10.688 8.195 6.223 1 98.12 42 ALA B O 1
ATOM 1350 N N . ILE B 1 43 ? 8.992 7.223 5.074 1 98.31 43 ILE B N 1
ATOM 1351 C CA . ILE B 1 43 ? 9.203 8 3.855 1 98.31 43 ILE B CA 1
ATOM 1352 C C . ILE B 1 43 ? 7.883 8.617 3.404 1 98.31 43 ILE B C 1
ATOM 1354 O O . ILE B 1 43 ? 6.809 8.07 3.674 1 98.31 43 ILE B O 1
ATOM 1358 N N . VAL B 1 44 ? 7.945 9.742 2.793 1 98.19 44 VAL B N 1
ATOM 1359 C CA . VAL B 1 44 ? 6.867 10.383 2.045 1 98.19 44 VAL B CA 1
ATOM 1360 C C . VAL B 1 44 ? 7.223 10.422 0.561 1 98.19 44 VAL B C 1
ATOM 1362 O O . VAL B 1 44 ? 8.383 10.609 0.198 1 98.19 44 VAL B O 1
ATOM 1365 N N . VAL B 1 45 ? 6.238 10.219 -0.278 1 97.81 45 VAL B N 1
ATOM 1366 C CA . VAL B 1 45 ? 6.418 10.281 -1.725 1 97.81 45 VAL B CA 1
ATOM 1367 C C . VAL B 1 45 ? 5.676 11.492 -2.289 1 97.81 45 VAL B C 1
ATOM 1369 O O . VAL B 1 45 ? 4.555 11.359 -2.785 1 97.81 45 VAL B O 1
ATOM 1372 N N . PRO B 1 46 ? 6.324 12.609 -2.266 1 95.19 46 PRO B N 1
ATOM 1373 C CA . PRO B 1 46 ? 5.609 13.812 -2.701 1 95.19 46 PRO B CA 1
ATOM 1374 C C . PRO B 1 46 ? 5.254 13.781 -4.188 1 95.19 46 PRO B C 1
ATOM 1376 O O . PRO B 1 46 ? 4.27 14.398 -4.602 1 95.19 46 PRO B O 1
ATOM 1379 N N . ARG B 1 47 ? 6.145 13.117 -4.996 1 93.94 47 ARG B N 1
ATOM 1380 C CA . ARG B 1 47 ? 5.957 12.844 -6.418 1 93.94 47 ARG B CA 1
ATOM 1381 C C . ARG B 1 47 ? 6.238 11.383 -6.738 1 93.94 47 ARG B C 1
ATOM 1383 O O . ARG B 1 47 ? 7.176 10.789 -6.199 1 93.94 47 ARG B O 1
ATOM 1390 N N . PRO B 1 48 ? 5.406 10.867 -7.621 1 95.31 48 PRO B N 1
ATOM 1391 C CA . PRO B 1 48 ? 5.648 9.461 -7.945 1 95.31 48 PRO B CA 1
ATOM 1392 C C . PRO B 1 48 ? 7.113 9.18 -8.281 1 95.31 48 PRO B C 1
ATOM 1394 O O . PRO B 1 48 ? 7.699 9.867 -9.117 1 95.31 48 PRO B O 1
ATOM 1397 N N . GLY B 1 49 ? 7.637 8.195 -7.57 1 94 49 GLY B N 1
ATOM 1398 C CA . GLY B 1 49 ? 8.992 7.742 -7.852 1 94 49 GLY B CA 1
ATOM 1399 C C . GLY B 1 49 ? 10.055 8.547 -7.121 1 94 49 GLY B C 1
ATOM 1400 O O . GLY B 1 49 ? 11.25 8.273 -7.258 1 94 49 GLY B O 1
ATOM 1401 N N . GLN B 1 50 ? 9.656 9.5 -6.273 1 94.88 50 GLN B N 1
ATOM 1402 C CA . GLN B 1 50 ? 10.617 10.367 -5.602 1 94.88 50 GLN B CA 1
ATOM 1403 C C . GLN B 1 50 ? 10.375 10.398 -4.094 1 94.88 50 GLN B C 1
ATOM 1405 O O . GLN B 1 50 ? 9.969 11.422 -3.549 1 94.88 50 GLN B O 1
ATOM 1410 N N . PRO B 1 51 ? 10.727 9.344 -3.461 1 97.12 51 PRO B N 1
ATOM 1411 C CA . PRO B 1 51 ? 10.547 9.328 -2.006 1 97.12 51 PRO B CA 1
ATOM 1412 C C . PRO B 1 51 ? 11.586 10.188 -1.28 1 97.12 51 PRO B C 1
ATOM 1414 O O . PRO B 1 51 ? 12.727 10.305 -1.738 1 97.12 51 PRO B O 1
ATOM 1417 N N . VAL B 1 52 ? 11.156 10.75 -0.122 1 97.31 52 VAL B N 1
ATOM 1418 C CA . VAL B 1 52 ? 12.047 11.5 0.752 1 97.31 52 VAL B CA 1
ATOM 1419 C C . VAL B 1 52 ? 11.906 11 2.189 1 97.31 52 VAL B C 1
ATOM 1421 O O . VAL B 1 52 ? 10.852 10.484 2.572 1 97.31 52 VAL B O 1
ATOM 1424 N N . SER B 1 53 ? 12.961 11.156 2.977 1 96.25 53 SER B N 1
ATOM 1425 C CA . SER B 1 53 ? 12.992 10.742 4.375 1 96.25 53 SER B CA 1
ATOM 1426 C C . SER B 1 53 ? 13.703 11.781 5.242 1 96.25 53 SER B C 1
ATOM 1428 O O . SER B 1 53 ? 14.242 12.758 4.727 1 96.25 53 SER B O 1
ATOM 1430 N N . GLY B 1 54 ? 13.586 11.578 6.531 1 92.81 54 GLY B N 1
ATOM 1431 C CA . GLY B 1 54 ? 14.281 12.469 7.445 1 92.81 54 GLY B CA 1
ATOM 1432 C C . GLY B 1 54 ? 13.891 13.922 7.27 1 92.81 54 GLY B C 1
ATOM 1433 O O . GLY B 1 54 ? 12.703 14.25 7.223 1 92.81 54 GLY B O 1
ATOM 1434 N N . ALA B 1 55 ? 14.867 14.82 7.199 1 92.38 55 ALA B N 1
ATOM 1435 C CA . ALA B 1 55 ? 14.641 16.25 7.059 1 92.38 55 ALA B CA 1
ATOM 1436 C C . ALA B 1 55 ? 13.875 16.562 5.77 1 92.38 55 ALA B C 1
ATOM 1438 O O . ALA B 1 55 ? 13.07 17.5 5.727 1 92.38 55 ALA B O 1
ATOM 1439 N N . GLY B 1 56 ? 14.148 15.773 4.758 1 94.94 56 GLY B N 1
ATOM 1440 C CA . GLY B 1 56 ? 13.445 15.953 3.5 1 94.94 56 GLY B CA 1
ATOM 1441 C C . GLY B 1 56 ? 11.953 15.719 3.615 1 94.94 56 GLY B C 1
ATOM 1442 O O . GLY B 1 56 ? 11.164 16.375 2.932 1 94.94 56 GLY B O 1
ATOM 1443 N N . MET B 1 57 ? 11.594 14.797 4.469 1 95.88 57 MET B N 1
ATOM 1444 C CA . MET B 1 57 ? 10.18 14.508 4.684 1 95.88 57 MET B CA 1
ATOM 1445 C C . MET B 1 57 ? 9.469 15.688 5.328 1 95.88 57 MET B C 1
ATOM 1447 O O . MET B 1 57 ? 8.414 16.125 4.855 1 95.88 57 MET B O 1
ATOM 1451 N N . SER B 1 58 ? 10.031 16.234 6.402 1 95.12 58 SER B N 1
ATOM 1452 C CA . SER B 1 58 ? 9.445 17.375 7.086 1 95.12 58 SER B CA 1
ATOM 1453 C C . SER B 1 58 ? 9.328 18.578 6.145 1 95.12 58 SER B C 1
ATOM 1455 O O . SER B 1 58 ? 8.312 19.281 6.152 1 95.12 58 SER B O 1
ATOM 1457 N N . THR B 1 59 ? 10.328 18.75 5.348 1 96.06 59 THR B N 1
ATOM 1458 C CA . THR B 1 59 ? 10.344 19.844 4.395 1 96.06 59 THR B CA 1
ATOM 1459 C C . THR B 1 59 ? 9.227 19.688 3.367 1 96.06 59 THR B C 1
ATOM 1461 O O . THR B 1 59 ? 8.531 20.656 3.043 1 96.06 59 THR B O 1
ATOM 1464 N N . ALA B 1 60 ? 9.07 18.5 2.844 1 95.88 60 ALA B N 1
ATOM 1465 C CA . ALA B 1 60 ? 8.016 18.25 1.867 1 95.88 60 ALA B CA 1
ATOM 1466 C C . ALA B 1 60 ? 6.633 18.484 2.475 1 95.88 60 ALA B C 1
ATOM 1468 O O . ALA B 1 60 ? 5.777 19.125 1.853 1 95.88 60 ALA B O 1
ATOM 1469 N N . LEU B 1 61 ? 6.391 17.969 3.648 1 96.38 61 LEU B N 1
ATOM 1470 C CA . LEU B 1 61 ? 5.113 18.156 4.328 1 96.38 61 LEU B CA 1
ATOM 1471 C C . LEU B 1 61 ? 4.832 19.641 4.566 1 96.38 61 LEU B C 1
ATOM 1473 O O . LEU B 1 61 ? 3.709 20.094 4.359 1 96.38 61 LEU B O 1
ATOM 1477 N N . ALA B 1 62 ? 5.859 20.328 4.98 1 95.38 62 ALA B N 1
ATOM 1478 C CA . ALA B 1 62 ? 5.727 21.766 5.207 1 95.38 62 ALA B CA 1
ATOM 1479 C C . ALA B 1 62 ? 5.375 22.5 3.912 1 95.38 62 ALA B C 1
ATOM 1481 O O . ALA B 1 62 ? 4.531 23.391 3.906 1 95.38 62 ALA B O 1
ATOM 1482 N N . HIS B 1 63 ? 6.039 22.109 2.912 1 93.44 63 HIS B N 1
ATOM 1483 C CA . HIS B 1 63 ? 5.789 22.734 1.612 1 93.44 63 HIS B CA 1
ATOM 1484 C C . HIS B 1 63 ? 4.34 22.547 1.183 1 93.44 63 HIS B C 1
ATOM 1486 O O . HIS B 1 63 ? 3.678 23.5 0.782 1 93.44 63 HIS B O 1
ATOM 1492 N N . PHE B 1 64 ? 3.826 21.344 1.282 1 92.06 64 PHE B N 1
ATOM 1493 C CA . PHE B 1 64 ? 2.445 21.062 0.911 1 92.06 64 PHE B CA 1
ATOM 1494 C C . PHE B 1 64 ? 1.477 21.828 1.803 1 92.06 64 PHE B C 1
ATOM 1496 O O . PHE B 1 64 ? 0.485 22.391 1.322 1 92.06 64 PHE B O 1
ATOM 1503 N N . ALA B 1 65 ? 1.738 21.828 3.053 1 91.81 65 ALA B N 1
ATOM 1504 C CA . ALA B 1 65 ? 0.877 22.531 3.99 1 91.81 65 ALA B CA 1
ATOM 1505 C C . ALA B 1 65 ? 0.839 24.031 3.672 1 91.81 65 ALA B C 1
ATOM 1507 O O . ALA B 1 65 ? -0.195 24.672 3.84 1 91.81 65 ALA B O 1
ATOM 1508 N N . GLY B 1 66 ? 1.906 24.562 3.205 1 89.62 66 GLY B N 1
ATOM 1509 C CA . GLY B 1 66 ? 1.99 25.969 2.861 1 89.62 66 GLY B CA 1
ATOM 1510 C C . GLY B 1 66 ? 1.245 26.328 1.586 1 89.62 66 GLY B C 1
ATOM 1511 O O . GLY B 1 66 ? 0.79 27.453 1.417 1 89.62 66 GLY B O 1
ATOM 1512 N N . MET B 1 67 ? 1.175 25.344 0.737 1 86.12 67 MET B N 1
ATOM 1513 C CA . MET B 1 67 ? 0.543 25.578 -0.561 1 86.12 67 MET B CA 1
ATOM 1514 C C . MET B 1 67 ? -0.968 25.391 -0.469 1 86.12 67 MET B C 1
ATOM 1516 O O . MET B 1 67 ? -1.711 25.922 -1.298 1 86.12 67 MET B O 1
ATOM 1520 N N . ALA B 1 68 ? -1.396 24.719 0.453 1 85 68 ALA B N 1
ATOM 1521 C CA . ALA B 1 68 ? -2.809 24.359 0.567 1 85 68 ALA B CA 1
ATOM 1522 C C . ALA B 1 68 ? -3.533 25.312 1.519 1 85 68 ALA B C 1
ATOM 1524 O O . ALA B 1 68 ? -2.965 25.75 2.525 1 85 68 ALA B O 1
ATOM 1525 N N . THR B 1 69 ? -4.73 25.609 1.18 1 87.56 69 THR B N 1
ATOM 1526 C CA . THR B 1 69 ? -5.582 26.312 2.131 1 87.56 69 THR B CA 1
ATOM 1527 C C . THR B 1 69 ? -6.195 25.344 3.135 1 87.56 69 THR B C 1
ATOM 1529 O O . THR B 1 69 ? -6.312 25.656 4.32 1 87.56 69 THR B O 1
ATOM 1532 N N . SER B 1 70 ? -6.512 24.188 2.588 1 92.75 70 SER B N 1
ATOM 1533 C CA . SER B 1 70 ? -7.074 23.141 3.441 1 92.75 70 SER B CA 1
ATOM 1534 C C . SER B 1 70 ? -7.02 21.781 2.758 1 92.75 70 SER B C 1
ATOM 1536 O O . SER B 1 70 ? -6.824 21.688 1.543 1 92.75 70 SER B O 1
ATOM 1538 N N . MET B 1 71 ? -7.172 20.734 3.621 1 95.25 71 MET B N 1
ATOM 1539 C CA . MET B 1 71 ? -7.242 19.359 3.143 1 95.25 71 MET B CA 1
ATOM 1540 C C . MET B 1 71 ? -8.336 18.578 3.865 1 95.25 71 MET B C 1
ATOM 1542 O O . MET B 1 71 ? -8.586 18.812 5.051 1 95.25 71 MET B O 1
ATOM 1546 N N . LYS B 1 72 ? -8.992 17.781 3.143 1 96.94 72 LYS B N 1
ATOM 1547 C CA . LYS B 1 72 ? -9.859 16.75 3.686 1 96.94 72 LYS B CA 1
ATOM 1548 C C . LYS B 1 72 ? -9.398 15.359 3.256 1 96.94 72 LYS B C 1
ATOM 1550 O O . LYS B 1 72 ? -8.812 15.195 2.182 1 96.94 72 LYS B O 1
ATOM 1555 N N . ALA B 1 73 ? -9.625 14.414 4.105 1 98 73 ALA B N 1
ATOM 1556 C CA . ALA B 1 73 ? -9.289 13.031 3.783 1 98 73 ALA B CA 1
ATOM 1557 C C . ALA B 1 73 ? -10.227 12.055 4.492 1 98 73 ALA B C 1
ATOM 1559 O O . ALA B 1 73 ? -10.641 12.297 5.629 1 98 73 ALA B O 1
ATOM 1560 N N . THR B 1 74 ? -10.57 11.008 3.826 1 98.06 74 THR B N 1
ATOM 1561 C CA . THR B 1 74 ? -11.414 9.945 4.352 1 98.06 74 THR B CA 1
ATOM 1562 C C . THR B 1 74 ? -10.766 8.578 4.133 1 98.06 74 THR B C 1
ATOM 1564 O O . THR B 1 74 ? -10.297 8.281 3.033 1 98.06 74 THR B O 1
ATOM 1567 N N . LEU B 1 75 ? -10.68 7.797 5.23 1 98.44 75 LEU B N 1
ATOM 1568 C CA . LEU B 1 75 ? -10.203 6.422 5.109 1 98.44 75 LEU B CA 1
ATOM 1569 C C . LEU B 1 75 ? -11.227 5.551 4.391 1 98.44 75 LEU B C 1
ATOM 1571 O O . LEU B 1 75 ? -12.289 5.254 4.941 1 98.44 75 LEU B O 1
ATOM 1575 N N . ARG B 1 76 ? -10.922 5.16 3.207 1 97.88 76 ARG B N 1
ATOM 1576 C CA . ARG B 1 76 ? -11.828 4.316 2.436 1 97.88 76 ARG B CA 1
ATOM 1577 C C . ARG B 1 76 ? -11.703 2.855 2.855 1 97.88 76 ARG B C 1
ATOM 1579 O O . ARG B 1 76 ? -12.711 2.203 3.146 1 97.88 76 ARG B O 1
ATOM 1586 N N . GLN B 1 77 ? -10.5 2.311 2.834 1 97.62 77 GLN B N 1
ATOM 1587 C CA . GLN B 1 77 ? -10.211 0.938 3.236 1 97.62 77 GLN B CA 1
ATOM 1588 C C . GLN B 1 77 ? -8.969 0.878 4.117 1 97.62 77 GLN B C 1
ATOM 1590 O O . GLN B 1 77 ? -8.047 1.683 3.961 1 97.62 77 GLN B O 1
ATOM 1595 N N . ALA B 1 78 ? -8.992 -0.02 5.016 1 98.06 78 ALA B N 1
ATOM 1596 C CA . ALA B 1 78 ? -7.82 -0.439 5.773 1 98.06 78 ALA B CA 1
ATOM 1597 C C . ALA B 1 78 ? -7.66 -1.956 5.746 1 98.06 78 ALA B C 1
ATOM 1599 O O . ALA B 1 78 ? -8.539 -2.688 6.215 1 98.06 78 ALA B O 1
ATOM 1600 N N . TYR B 1 79 ? -6.594 -2.414 5.16 1 98 79 TYR B N 1
ATOM 1601 C CA . TYR B 1 79 ? -6.234 -3.828 5.168 1 98 79 TYR B CA 1
ATOM 1602 C C . TYR B 1 79 ? -5.102 -4.098 6.148 1 98 79 TYR B C 1
ATOM 1604 O O . TYR B 1 79 ? -4.008 -3.543 6.012 1 98 79 TYR B O 1
ATOM 1612 N N . THR B 1 80 ? -5.383 -4.973 7.121 1 97.81 80 THR B N 1
ATOM 1613 C CA . THR B 1 80 ? -4.422 -5.176 8.195 1 97.81 80 THR B CA 1
ATOM 1614 C C . THR B 1 80 ? -3.918 -6.617 8.211 1 97.81 80 THR B C 1
ATOM 1616 O O . THR B 1 80 ? -4.699 -7.551 8.031 1 97.81 80 THR B O 1
ATOM 1619 N N . ALA B 1 81 ? -2.646 -6.789 8.258 1 97.31 81 ALA B N 1
ATOM 1620 C CA . ALA B 1 81 ? -1.97 -8.062 8.5 1 97.31 81 ALA B CA 1
ATOM 1621 C C . ALA B 1 81 ? -1.034 -7.961 9.703 1 97.31 81 ALA B C 1
ATOM 1623 O O . ALA B 1 81 ? 0.09 -7.469 9.586 1 97.31 81 ALA B O 1
ATOM 1624 N N . GLY B 1 82 ? -1.542 -8.445 10.812 1 94.81 82 GLY B N 1
ATOM 1625 C CA . GLY B 1 82 ? -0.783 -8.281 12.039 1 94.81 82 GLY B CA 1
ATOM 1626 C C . GLY B 1 82 ? -0.589 -6.828 12.43 1 94.81 82 GLY B C 1
ATOM 1627 O O . GLY B 1 82 ? -1.562 -6.102 12.641 1 94.81 82 GLY B O 1
ATOM 1628 N N . ASP B 1 83 ? 0.652 -6.406 12.43 1 96.75 83 ASP B N 1
ATOM 1629 C CA . ASP B 1 83 ? 0.983 -5.07 12.906 1 96.75 83 ASP B CA 1
ATOM 1630 C C . ASP B 1 83 ? 1.158 -4.094 11.742 1 96.75 83 ASP B C 1
ATOM 1632 O O . ASP B 1 83 ? 1.579 -2.953 11.945 1 96.75 83 ASP B O 1
ATOM 1636 N N . ILE B 1 84 ? 0.84 -4.551 10.539 1 98.31 84 ILE B N 1
ATOM 1637 C CA . ILE B 1 84 ? 1.005 -3.701 9.359 1 98.31 84 ILE B CA 1
ATOM 1638 C C . ILE B 1 84 ? -0.356 -3.43 8.727 1 98.31 84 ILE B C 1
ATOM 1640 O O . ILE B 1 84 ? -1.186 -4.336 8.609 1 98.31 84 ILE B O 1
ATOM 1644 N N . ALA B 1 85 ? -0.575 -2.223 8.328 1 98.69 85 ALA B N 1
ATOM 1645 C CA . ALA B 1 85 ? -1.819 -1.847 7.664 1 98.69 85 ALA B CA 1
ATOM 1646 C C . ALA B 1 85 ? -1.543 -1.097 6.363 1 98.69 85 ALA B C 1
ATOM 1648 O O . ALA B 1 85 ? -0.663 -0.234 6.312 1 98.69 85 ALA B O 1
ATOM 1649 N N . LEU B 1 86 ? -2.186 -1.468 5.316 1 98.88 86 LEU B N 1
ATOM 1650 C CA . LEU B 1 86 ? -2.293 -0.697 4.082 1 98.88 86 LEU B CA 1
ATOM 1651 C C . LEU B 1 86 ? -3.578 0.122 4.059 1 98.88 86 LEU B C 1
ATOM 1653 O O . LEU B 1 86 ? -4.676 -0.432 4.176 1 98.88 86 LEU B O 1
ATOM 1657 N N . LEU B 1 87 ? -3.475 1.404 3.951 1 98.88 87 LEU B N 1
ATOM 1658 C CA . LEU B 1 87 ? -4.613 2.316 3.943 1 98.88 87 LEU B CA 1
ATOM 1659 C C . LEU B 1 87 ? -4.867 2.857 2.541 1 98.88 87 LEU B C 1
ATOM 1661 O O . LEU B 1 87 ? -3.936 3.281 1.856 1 98.88 87 LEU B O 1
ATOM 1665 N N . LEU B 1 88 ? -6.027 2.791 2.119 1 98.75 88 LEU B N 1
ATOM 1666 C CA . LEU B 1 88 ? -6.52 3.58 0.997 1 98.75 88 LEU B CA 1
ATOM 1667 C C . LEU B 1 88 ? -7.281 4.809 1.487 1 98.75 88 LEU B C 1
ATOM 1669 O O . LEU B 1 88 ? -8.312 4.68 2.148 1 98.75 88 LEU B O 1
ATOM 1673 N N . ILE B 1 89 ? -6.816 5.965 1.182 1 98.69 89 ILE B N 1
ATOM 1674 C CA . ILE B 1 89 ? -7.348 7.211 1.723 1 98.69 89 ILE B CA 1
ATOM 1675 C C . ILE B 1 89 ? -7.723 8.148 0.579 1 98.69 89 ILE B C 1
ATOM 1677 O O . ILE B 1 89 ? -6.859 8.57 -0.194 1 98.69 89 ILE B O 1
ATOM 1681 N N . ASP B 1 90 ? -8.969 8.5 0.488 1 98.19 90 ASP B N 1
ATOM 1682 C CA . ASP B 1 90 ? -9.383 9.555 -0.427 1 98.19 90 ASP B CA 1
ATOM 1683 C C . ASP B 1 90 ? -9.078 10.938 0.153 1 98.19 90 ASP B C 1
ATOM 1685 O O . ASP B 1 90 ? -9.406 11.219 1.307 1 98.19 90 ASP B O 1
ATOM 1689 N N . TRP B 1 91 ? -8.422 11.75 -0.639 1 97.5 91 TRP B N 1
ATOM 1690 C CA . TRP B 1 91 ? -8.078 13.078 -0.145 1 97.5 91 TRP B CA 1
ATOM 1691 C C . TRP B 1 91 ? -8.375 14.141 -1.196 1 97.5 91 TRP B C 1
ATOM 1693 O O . TRP B 1 91 ? -8.43 13.844 -2.393 1 97.5 91 TRP B O 1
ATOM 1703 N N . ALA B 1 92 ? -8.695 15.312 -0.72 1 95.69 92 ALA B N 1
ATOM 1704 C CA . ALA B 1 92 ? -8.852 16.531 -1.512 1 95.69 92 ALA B CA 1
ATOM 1705 C C . ALA B 1 92 ? -8.172 17.719 -0.836 1 95.69 92 ALA B C 1
ATOM 1707 O O . ALA B 1 92 ? -8.289 17.891 0.379 1 95.69 92 ALA B O 1
ATOM 1708 N N . MET B 1 93 ? -7.41 18.375 -1.636 1 93.38 93 MET B N 1
ATOM 1709 C CA . MET B 1 93 ? -6.707 19.562 -1.17 1 93.38 93 MET B CA 1
ATOM 1710 C C . MET B 1 93 ? -7.117 20.797 -1.979 1 93.38 93 MET B C 1
ATOM 1712 O O . MET B 1 93 ? -7.238 20.719 -3.205 1 93.38 93 MET B O 1
ATOM 1716 N N . ASP B 1 94 ? -7.363 21.844 -1.321 1 89.31 94 ASP B N 1
ATOM 1717 C CA . ASP B 1 94 ? -7.68 23.125 -1.961 1 89.31 94 ASP B CA 1
ATOM 1718 C C . ASP B 1 94 ? -6.477 24.062 -1.944 1 89.31 94 ASP B C 1
ATOM 1720 O O . ASP B 1 94 ? -5.746 24.125 -0.953 1 89.31 94 ASP B O 1
ATOM 1724 N N . GLY B 1 95 ? -6.141 24.578 -3.145 1 81.06 95 GLY B N 1
ATOM 1725 C CA . GLY B 1 95 ? -5.145 25.641 -3.205 1 81.06 95 GLY B CA 1
ATOM 1726 C C . GLY B 1 95 ? -5.746 27.031 -3.168 1 81.06 95 GLY B C 1
ATOM 1727 O O . GLY B 1 95 ? -6.969 27.188 -3.121 1 81.06 95 GLY B O 1
ATOM 1728 N N . PRO B 1 96 ? -4.723 27.969 -3.057 1 75.38 96 PRO B N 1
ATOM 1729 C CA . PRO B 1 96 ? -5.215 29.344 -3.113 1 75.38 96 PRO B CA 1
ATOM 1730 C C . PRO B 1 96 ? -5.93 29.656 -4.426 1 75.38 96 PRO B C 1
ATOM 1732 O O . PRO B 1 96 ? -5.609 29.078 -5.465 1 75.38 96 PRO B O 1
ATOM 1735 N N . PRO B 1 97 ? -7.012 30.312 -4.219 1 65.81 97 PRO B N 1
ATOM 1736 C CA . PRO B 1 97 ? -7.758 30.672 -5.43 1 65.81 97 PRO B CA 1
ATOM 1737 C C . PRO B 1 97 ? -6.91 31.438 -6.445 1 65.81 97 PRO B C 1
ATOM 1739 O O . PRO B 1 97 ? -6.055 32.219 -6.062 1 65.81 97 PRO B O 1
ATOM 1742 N N . LEU B 1 98 ? -6.609 30.703 -7.582 1 61.78 98 LEU B N 1
ATOM 1743 C CA . LEU B 1 98 ? -6.191 31.516 -8.719 1 61.78 98 LEU B CA 1
ATOM 1744 C C . LEU B 1 98 ? -7.398 32.125 -9.414 1 61.78 98 LEU B C 1
ATOM 1746 O O . LEU B 1 98 ? -8.328 31.422 -9.797 1 61.78 98 LEU B O 1
ATOM 1750 N N . GLU B 1 99 ? -7.199 33.375 -9.773 1 61.16 99 GLU B N 1
ATOM 1751 C CA . GLU B 1 99 ? -8.227 34.188 -10.406 1 61.16 99 GLU B CA 1
ATOM 1752 C C . GLU B 1 99 ? -9.617 33.812 -9.906 1 61.16 99 GLU B C 1
ATOM 1754 O O . GLU B 1 99 ? -10.586 33.781 -10.672 1 61.16 99 GLU B O 1
ATOM 1759 N N . GLY B 1 100 ? -9.719 33.375 -8.68 1 60.69 100 GLY B N 1
ATOM 1760 C CA . GLY B 1 100 ? -11.016 33.156 -8.055 1 60.69 100 GLY B CA 1
ATOM 1761 C C . GLY B 1 100 ? -11.43 31.703 -8.023 1 60.69 100 GLY B C 1
ATOM 1762 O O . GLY B 1 100 ? -12.469 31.359 -7.453 1 60.69 100 GLY B O 1
ATOM 1763 N N . GLN B 1 101 ? -10.68 30.859 -8.828 1 61.03 101 GLN B N 1
ATOM 1764 C CA . GLN B 1 101 ? -11.102 29.453 -8.789 1 61.03 101 GLN B CA 1
ATOM 1765 C C . GLN B 1 101 ? -10.141 28.609 -7.957 1 61.03 101 GLN B C 1
ATOM 1767 O O . GLN B 1 101 ? -8.922 28.656 -8.172 1 61.03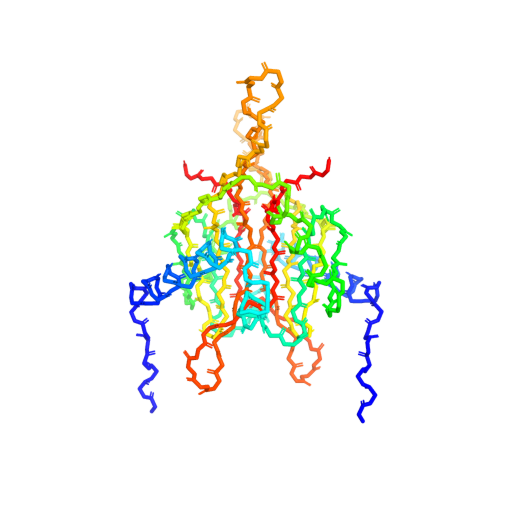 101 GLN B O 1
ATOM 1772 N N . PRO B 1 102 ? -10.711 28.219 -6.969 1 63 102 PRO B N 1
ATOM 1773 C CA . PRO B 1 102 ? -9.852 27.312 -6.195 1 63 102 PRO B CA 1
ATOM 1774 C C . PRO B 1 102 ? -9.25 26.203 -7.047 1 63 102 PRO B C 1
ATOM 1776 O O . PRO B 1 102 ? -9.906 25.703 -7.961 1 63 102 PRO B O 1
ATOM 1779 N N . VAL B 1 103 ? -7.879 26.094 -6.914 1 69.38 103 VAL B N 1
ATOM 1780 C CA . VAL B 1 103 ? -7.234 24.938 -7.531 1 69.38 103 VAL B CA 1
ATOM 1781 C C . VAL B 1 103 ? -7.34 23.734 -6.605 1 69.38 103 VAL B C 1
ATOM 1783 O O . VAL B 1 103 ? -6.977 23.812 -5.43 1 69.38 103 VAL B O 1
ATOM 1786 N N . ALA B 1 104 ? -8.203 22.75 -6.973 1 83.56 104 ALA B N 1
ATOM 1787 C CA . ALA B 1 104 ? -8.398 21.562 -6.133 1 83.56 104 ALA B CA 1
ATOM 1788 C C . ALA B 1 104 ? -7.656 20.359 -6.699 1 83.56 104 ALA B C 1
ATOM 1790 O O . ALA B 1 104 ? -7.625 20.156 -7.914 1 83.56 104 ALA B O 1
ATOM 1791 N N . MET B 1 105 ? -6.816 19.859 -5.895 1 90.5 105 MET B N 1
ATOM 1792 C CA . MET B 1 105 ? -6.234 18.547 -6.188 1 90.5 105 MET B CA 1
ATOM 1793 C C . MET B 1 105 ? -6.918 17.453 -5.371 1 90.5 105 MET B C 1
ATOM 1795 O O . MET B 1 105 ? -7.375 17.703 -4.254 1 90.5 105 MET B O 1
ATOM 1799 N N . GLN B 1 106 ? -7.016 16.328 -5.941 1 94.88 106 GLN B N 1
ATOM 1800 C CA . GLN B 1 106 ? -7.605 15.195 -5.242 1 94.88 106 GLN B CA 1
ATOM 1801 C C . GLN B 1 106 ? -6.973 13.883 -5.699 1 94.88 106 GLN B C 1
ATOM 1803 O O . GLN B 1 106 ? -6.32 13.828 -6.742 1 94.88 106 GLN B O 1
ATOM 1808 N N . GLY B 1 107 ? -7.129 12.867 -4.961 1 95.69 107 GLY B N 1
ATOM 1809 C CA . GLY B 1 107 ? -6.621 11.547 -5.305 1 95.69 107 GLY B CA 1
ATOM 1810 C C . GLY B 1 107 ? -6.902 10.508 -4.238 1 95.69 107 GLY B C 1
ATOM 1811 O O . GLY B 1 107 ? -7.664 10.758 -3.303 1 95.69 107 GLY B O 1
ATOM 1812 N N . THR B 1 108 ? -6.438 9.312 -4.391 1 98.19 108 THR B N 1
ATOM 1813 C CA . THR B 1 108 ? -6.488 8.227 -3.416 1 98.19 108 THR B CA 1
ATOM 1814 C C . THR B 1 108 ? -5.082 7.75 -3.064 1 98.19 108 THR B C 1
ATOM 1816 O O . THR B 1 108 ? -4.363 7.23 -3.922 1 98.19 108 THR B O 1
ATOM 1819 N N . ALA B 1 109 ? -4.734 7.984 -1.851 1 98.38 109 ALA B N 1
ATOM 1820 C CA . ALA B 1 109 ? -3.42 7.605 -1.342 1 98.38 109 ALA B CA 1
ATOM 1821 C C . ALA B 1 109 ? -3.365 6.113 -1.022 1 98.38 109 ALA B C 1
ATOM 1823 O O . ALA B 1 109 ? -4.398 5.488 -0.773 1 98.38 109 ALA B O 1
ATOM 1824 N N . THR B 1 110 ? -2.203 5.543 -1.049 1 98.81 110 THR B N 1
ATOM 1825 C CA . THR B 1 110 ? -1.873 4.254 -0.449 1 98.81 110 THR B CA 1
ATOM 1826 C C . THR B 1 110 ? -0.772 4.41 0.597 1 98.81 110 THR B C 1
ATOM 1828 O O . THR B 1 110 ? 0.393 4.617 0.253 1 98.81 110 THR B O 1
ATOM 1831 N N . ASP B 1 111 ? -1.117 4.332 1.817 1 98.88 111 ASP B N 1
ATOM 1832 C CA . ASP B 1 111 ? -0.201 4.512 2.939 1 98.88 111 ASP B CA 1
ATOM 1833 C C . ASP B 1 111 ? -0.004 3.203 3.701 1 98.88 111 ASP B C 1
ATOM 1835 O O . ASP B 1 111 ? -0.898 2.355 3.73 1 98.88 111 ASP B O 1
ATOM 1839 N N . VAL B 1 112 ? 1.157 3.066 4.301 1 98.94 112 VAL B N 1
ATOM 1840 C CA . VAL B 1 112 ? 1.445 1.914 5.148 1 98.94 112 VAL B CA 1
ATOM 1841 C C . VAL B 1 112 ? 1.746 2.381 6.57 1 98.94 112 VAL B C 1
ATOM 1843 O O . VAL B 1 112 ? 2.535 3.309 6.773 1 98.94 112 VAL B O 1
ATOM 1846 N N . MET B 1 113 ? 1.094 1.774 7.5 1 98.81 113 MET B N 1
ATOM 1847 C CA . MET B 1 113 ? 1.333 2.041 8.914 1 98.81 113 MET B CA 1
ATOM 1848 C C . MET B 1 113 ? 1.743 0.768 9.648 1 98.81 113 MET B C 1
ATOM 1850 O O . MET B 1 113 ? 1.404 -0.336 9.219 1 98.81 113 MET B O 1
ATOM 1854 N N . ARG B 1 114 ? 2.439 0.973 10.773 1 98.62 114 ARG B N 1
ATOM 1855 C CA . ARG B 1 114 ? 2.795 -0.117 11.672 1 98.62 114 ARG B CA 1
ATOM 1856 C C . ARG B 1 114 ? 2.33 0.175 13.094 1 98.62 114 ARG B C 1
ATOM 1858 O O . ARG B 1 114 ? 2.477 1.297 13.586 1 98.62 114 ARG B O 1
ATOM 1865 N N . ARG B 1 115 ? 1.778 -0.836 13.648 1 97.69 115 ARG B N 1
ATOM 1866 C CA . ARG B 1 115 ? 1.496 -0.763 15.078 1 97.69 115 ARG B CA 1
ATOM 1867 C C . ARG B 1 115 ? 2.719 -1.158 15.898 1 97.69 115 ARG B C 1
ATOM 1869 O O . ARG B 1 115 ? 3.225 -2.275 15.773 1 97.69 115 ARG B O 1
ATOM 1876 N N . GLY B 1 116 ? 3.148 -0.243 16.766 1 96.38 116 GLY B N 1
ATOM 1877 C CA . GLY B 1 116 ? 4.32 -0.495 17.594 1 96.38 116 GLY B CA 1
ATOM 1878 C C . GLY B 1 116 ? 4.004 -1.282 18.844 1 96.38 116 GLY B C 1
ATOM 1879 O O . GLY B 1 116 ? 2.84 -1.572 19.125 1 96.38 116 GLY B O 1
ATOM 1880 N N . ALA B 1 117 ? 5.09 -1.595 19.547 1 95.25 117 ALA B N 1
ATOM 1881 C CA . ALA B 1 117 ? 4.957 -2.338 20.797 1 95.25 117 ALA B CA 1
ATOM 1882 C C . ALA B 1 117 ? 4.129 -1.559 21.812 1 95.25 117 ALA B C 1
ATOM 1884 O O . ALA B 1 117 ? 3.516 -2.148 22.703 1 95.25 117 ALA B O 1
ATOM 1885 N N . ASP B 1 118 ? 4.09 -0.232 21.688 1 95.94 118 ASP B N 1
ATOM 1886 C CA . ASP B 1 118 ? 3.307 0.628 22.578 1 95.94 118 ASP B CA 1
ATOM 1887 C C . ASP B 1 118 ? 1.837 0.652 22.156 1 95.94 118 ASP B C 1
ATOM 1889 O O . ASP B 1 118 ? 1.029 1.365 22.766 1 95.94 118 ASP B O 1
ATOM 1893 N N . GLY B 1 119 ? 1.498 -0.034 21.094 1 94.88 119 GLY B N 1
ATOM 1894 C CA . GLY B 1 119 ? 0.12 -0.153 20.641 1 94.88 119 GLY B CA 1
ATOM 1895 C C . GLY B 1 119 ? -0.305 0.971 19.719 1 94.88 119 GLY B C 1
ATOM 1896 O O . GLY B 1 119 ? -1.434 0.979 19.219 1 94.88 119 GLY B O 1
ATOM 1897 N N . ARG B 1 120 ? 0.599 1.829 19.391 1 96.19 120 ARG B N 1
ATOM 1898 C CA . ARG B 1 120 ? 0.245 2.975 18.547 1 96.19 120 ARG B CA 1
ATOM 1899 C C . ARG B 1 120 ? 0.632 2.73 17.094 1 96.19 120 ARG B C 1
ATOM 1901 O O . ARG B 1 120 ? 1.692 2.168 16.812 1 96.19 120 ARG B O 1
ATOM 1908 N N . TRP B 1 121 ? -0.238 3.195 16.281 1 98.19 121 TRP B N 1
ATOM 1909 C CA . TRP B 1 121 ? 0.034 3.146 14.844 1 98.19 121 TRP B CA 1
ATOM 1910 C C . TRP B 1 121 ? 0.864 4.348 14.406 1 98.19 121 TRP B C 1
ATOM 1912 O O . TRP B 1 121 ? 0.621 5.473 14.852 1 98.19 121 TRP B O 1
ATOM 1922 N N . ARG B 1 122 ? 1.894 4.121 13.531 1 98.56 122 ARG B N 1
ATOM 1923 C CA . ARG B 1 122 ? 2.691 5.176 12.914 1 98.56 122 ARG B CA 1
ATOM 1924 C C . ARG B 1 122 ? 2.873 4.922 11.422 1 98.56 122 ARG B C 1
ATOM 1926 O O . ARG B 1 122 ? 2.967 3.77 10.992 1 98.56 122 ARG B O 1
ATOM 1933 N N . TYR B 1 123 ? 2.973 5.992 10.695 1 98.75 123 TYR B N 1
ATOM 1934 C CA . TYR B 1 123 ? 3.188 5.898 9.258 1 98.75 123 TYR B CA 1
ATOM 1935 C C . TYR B 1 123 ? 4.598 5.41 8.945 1 98.75 123 TYR B C 1
ATOM 1937 O O . TYR B 1 123 ? 5.566 5.855 9.562 1 98.75 123 TYR B O 1
ATOM 1945 N N . LEU B 1 124 ? 4.707 4.492 8.047 1 98.75 124 LEU B N 1
ATOM 1946 C CA . LEU B 1 124 ? 5.969 4.062 7.453 1 98.75 124 LEU B CA 1
ATOM 1947 C C . LEU B 1 124 ? 6.145 4.645 6.059 1 98.75 124 LEU B C 1
ATOM 1949 O O . LEU B 1 124 ? 7.223 5.137 5.715 1 98.75 124 LEU B O 1
ATOM 1953 N N . ILE B 1 125 ? 5.168 4.578 5.266 1 98.81 125 ILE B N 1
ATOM 1954 C CA . ILE B 1 125 ? 5.18 5.023 3.877 1 98.81 125 ILE B CA 1
ATOM 1955 C C . ILE B 1 125 ? 3.93 5.855 3.594 1 98.81 125 ILE B C 1
ATOM 1957 O O . ILE B 1 125 ? 2.807 5.387 3.787 1 98.81 125 ILE B O 1
ATOM 1961 N N . ASP B 1 126 ? 4.059 7.082 3.283 1 98.75 126 ASP B N 1
ATOM 1962 C CA . ASP B 1 126 ? 3.021 8.023 2.869 1 98.75 126 ASP B CA 1
ATOM 1963 C C . ASP B 1 126 ? 3.098 8.297 1.368 1 98.75 126 ASP B C 1
ATOM 1965 O O . ASP B 1 126 ? 3.998 9 0.905 1 98.75 126 ASP B O 1
ATOM 1969 N N . ASN B 1 127 ? 2.221 7.676 0.577 1 98.56 127 ASN B N 1
ATOM 1970 C CA . ASN B 1 127 ? 2.17 7.762 -0.879 1 98.56 127 ASN B CA 1
ATOM 1971 C C . ASN B 1 127 ? 0.852 8.367 -1.358 1 98.56 127 ASN B C 1
ATOM 1973 O O . ASN B 1 127 ? -0.062 7.637 -1.75 1 98.56 127 ASN B O 1
ATOM 1977 N N . PRO B 1 128 ? 0.737 9.711 -1.373 1 97.75 128 PRO B N 1
ATOM 1978 C CA . PRO B 1 128 ? -0.537 10.383 -1.629 1 97.75 128 PRO B CA 1
ATOM 1979 C C . PRO B 1 128 ? -1.058 10.148 -3.045 1 97.75 128 PRO B C 1
ATOM 1981 O O . PRO B 1 128 ? -2.262 10.25 -3.289 1 97.75 128 PRO B O 1
ATOM 1984 N N . SER B 1 129 ? -0.198 9.727 -3.973 1 97.25 129 SER B N 1
ATOM 1985 C CA . SER B 1 129 ? -0.624 9.555 -5.355 1 97.25 129 SER B CA 1
ATOM 1986 C C . SER B 1 129 ? -1.21 8.164 -5.59 1 97.25 129 SER B C 1
ATOM 1988 O O . SER B 1 129 ?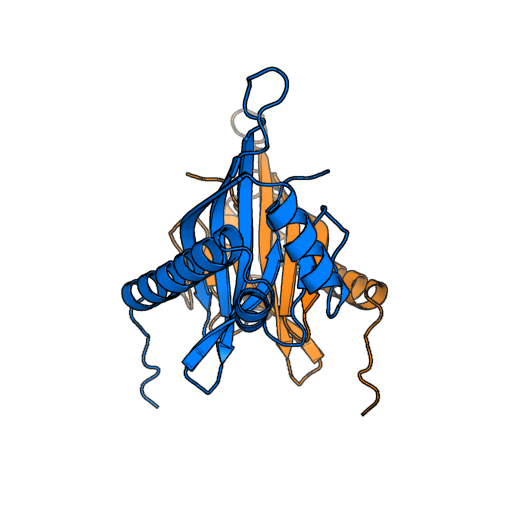 -1.759 7.887 -6.656 1 97.25 129 SER B O 1
ATOM 1990 N N . GLY B 1 130 ? -1.082 7.297 -4.586 1 97.75 130 GLY B N 1
ATOM 1991 C CA . GLY B 1 130 ? -1.599 5.949 -4.754 1 97.75 130 GLY B CA 1
ATOM 1992 C C . GLY B 1 130 ? -0.945 5.195 -5.898 1 97.75 130 GLY B C 1
ATOM 1993 O O . GLY B 1 130 ? 0.237 4.852 -5.824 1 97.75 130 GLY B O 1
ATOM 1994 N N . THR B 1 131 ? -1.715 4.945 -6.934 1 97.88 131 THR B N 1
ATOM 1995 C CA . THR B 1 131 ? -1.18 4.219 -8.078 1 97.88 131 THR B CA 1
ATOM 1996 C C . THR B 1 131 ? -1.054 5.137 -9.289 1 97.88 131 THR B C 1
ATOM 1998 O O . THR B 1 131 ? -0.757 4.676 -10.398 1 97.88 131 THR B O 1
ATOM 2001 N N . GLU B 1 132 ? -1.434 6.363 -9.055 1 93.19 132 GLU B N 1
ATOM 2002 C CA . GLU B 1 132 ? -1.334 7.297 -10.172 1 93.19 132 GLU B CA 1
ATOM 2003 C C . GLU B 1 132 ? 0.108 7.43 -10.648 1 93.19 132 GLU B C 1
ATOM 2005 O O . GLU B 1 132 ? 1.037 7.469 -9.844 1 93.19 132 GLU B O 1
ATOM 2010 N N . ASP B 1 133 ? 0.157 7.328 -11.969 1 82.88 133 ASP B N 1
ATOM 2011 C CA . ASP B 1 133 ? 1.481 7.449 -12.57 1 82.88 133 ASP B CA 1
ATOM 2012 C C . ASP B 1 133 ? 1.786 8.898 -12.938 1 82.88 133 ASP B C 1
ATOM 2014 O O . ASP B 1 133 ? 0.876 9.727 -13.031 1 82.88 133 ASP B O 1
ATOM 2018 N N . GLN B 1 134 ? 2.996 9.367 -12.922 1 63.38 134 GLN B N 1
ATOM 2019 C CA . GLN B 1 134 ? 3.309 10.719 -13.367 1 63.38 134 GLN B CA 1
ATOM 2020 C C . GLN B 1 134 ? 2.748 10.984 -14.758 1 63.38 134 GLN B C 1
ATOM 2022 O O . GLN B 1 134 ? 2.57 10.062 -15.547 1 63.38 134 GLN B O 1
#

pLDDT: mean 91.2, std 14.16, range [24.56, 98.94]

Radius of gyration: 19.13 Å; Cα contacts (8 Å, |Δi|>4): 528; chains: 2; bounding box: 42×59×53 Å

Solvent-accessible surface area (backbone atoms only — not comparable to full-atom values): 14332 Å² total; per-residue (Å²): 128,79,74,73,69,69,47,69,65,57,51,46,55,53,51,41,51,52,53,52,49,47,42,53,28,46,61,68,62,37,56,70,67,43,55,66,46,38,44,86,62,20,33,34,29,88,42,79,94,47,70,31,42,61,71,51,28,57,50,51,53,47,51,52,41,71,53,34,71,39,61,50,71,44,74,73,46,72,50,69,32,85,50,35,33,44,33,35,30,40,36,39,34,33,30,62,58,52,99,78,42,64,44,70,47,69,47,43,20,44,30,34,32,36,47,44,97,88,68,46,72,25,35,33,37,43,27,58,54,45,77,57,72,126,126,80,75,73,69,69,49,70,64,59,53,47,54,52,53,43,50,51,54,52,51,49,43,52,27,45,60,68,61,36,55,70,69,44,54,65,44,37,44,84,62,19,32,33,29,89,42,79,94,47,70,31,41,61,71,51,29,58,50,50,53,46,51,52,41,69,53,34,73,39,61,50,71,44,74,73,46,73,51,71,31,84,49,36,34,44,33,34,30,39,36,40,35,33,30,60,58,51,98,76,45,62,45,69,48,70,46,44,20,42,28,31,32,36,47,44,96,88,68,47,71,26,34,33,36,43,29,56,53,45,76,57,71,124

InterPro domains:
  IPR027843 Domain of unknown function DUF4440 [PF14534] (17-122)
  IPR032710 NTF2-like domain superfamily [SSF54427] (14-131)

Nearest PDB structures (foldseek):
  3hx8-assembly2_C  TM=8.849E-01  e=7.016E-08  Mesorhizobium loti
  5ien-assembly1_A  TM=8.352E-01  e=1.198E-07  synthetic construct
  3er7-assembly1_A  TM=6.459E-01  e=3.212E-05  Exiguobacterium sibiricum 255-15
  8r2e-assembly1_A  TM=6.880E-01  e=1.339E-04  Streptomyces nogalater
  2gex-assembly1_A  TM=6.416E-01  e=1.339E-04  Streptomyces nogalater

Organism: Nocardia brasiliensis (strain ATCC 700358 / HUJEG-1) (NCBI:txid1133849)

Sequence (268 aa):
MTTNHDDAAAVHAELTRHVDRWVELFNARDIEALTDLYEPAAIVVPRPGQPVSGAGMSTALAHFAGMATSMKATLRQAYTAGDIALLLIDWAMDGPPLEGQPVAMQGTATDVMRRGADGRWRYLIDNPSGTEDQMTTNHDDAAAVHAELTRHVDRWVELFNARDIEALTDLYEPAAIVVPRPGQPVSGAGMSTALAHFAGMATSMKATLRQAYTAGDIALLLIDWAMDGPPLEGQPVAMQGTATDVMRRGADGRWRYLIDNPSGTEDQ

Secondary structure (DSSP, 8-state):
-------HHHHHHHHHHHHHHHHHHHHTT-HHHHHTTEEEEEEEEEETTEEEEHHHHHHHHHHHHHH-SEEEEEEEEEEEETTEEEEEEEEEEEPP-BTTB--EEEEEEEEEEEE-TTS-EEEEEEETTTT---/-------HHHHHHHHHHHHHHHHHHHHTT-HHHHHTTEEEEEEEEEETTEEEETHHHHHHHHHHHHH-SEEEEEEEEEEEETTEEEEEEEEEEEPP-BTTB--EEEEEEEEEEEE-TTS-EEEEEEETTTT---